Protein AF-A0A2R2J1L9-F1 (afdb_monomer)

Mean predicted aligned error: 9.18 Å

Structure (mmCIF, N/CA/C/O backbone):
data_AF-A0A2R2J1L9-F1
#
_entry.id   AF-A0A2R2J1L9-F1
#
loop_
_atom_site.group_PDB
_atom_site.id
_atom_site.type_symbol
_atom_site.label_atom_id
_atom_site.label_alt_id
_atom_site.label_comp_id
_atom_site.label_asym_id
_atom_site.label_entity_id
_atom_site.label_seq_id
_atom_site.pdbx_PDB_ins_code
_atom_site.Cartn_x
_atom_site.Cartn_y
_atom_site.Cartn_z
_atom_site.occupancy
_atom_site.B_iso_or_equiv
_atom_site.auth_seq_id
_atom_site.auth_comp_id
_atom_site.auth_asym_id
_atom_site.auth_atom_id
_atom_site.pdbx_PDB_model_num
ATOM 1 N N . MET A 1 1 ? 5.021 56.956 2.495 1.00 35.28 1 MET A N 1
ATOM 2 C CA . MET A 1 1 ? 4.541 56.505 1.172 1.00 35.28 1 MET A CA 1
ATOM 3 C C . MET A 1 1 ? 5.783 56.171 0.358 1.00 35.28 1 MET A C 1
ATOM 5 O O . MET A 1 1 ? 6.580 57.063 0.130 1.00 35.28 1 MET A O 1
ATOM 9 N N . THR A 1 2 ? 6.189 54.901 0.413 1.00 35.41 2 THR A N 1
ATOM 10 C CA . THR A 1 2 ? 6.118 53.875 -0.660 1.00 35.41 2 THR A CA 1
ATOM 11 C C . THR A 1 2 ? 7.386 53.832 -1.515 1.00 35.41 2 THR A C 1
ATOM 13 O O . THR A 1 2 ? 7.855 54.846 -2.012 1.00 35.41 2 THR A O 1
ATOM 16 N N . ALA A 1 3 ? 7.949 52.627 -1.600 1.00 36.97 3 ALA A N 1
ATOM 17 C CA . ALA A 1 3 ? 9.208 52.268 -2.238 1.00 36.97 3 ALA A CA 1
ATOM 18 C C . ALA A 1 3 ? 9.089 52.105 -3.762 1.00 36.97 3 ALA A C 1
ATOM 20 O O . ALA A 1 3 ? 8.002 51.831 -4.266 1.00 36.97 3 ALA A O 1
ATOM 21 N N . ALA A 1 4 ? 10.232 52.134 -4.455 1.00 35.12 4 ALA A N 1
ATOM 22 C CA . ALA A 1 4 ? 10.459 51.362 -5.678 1.00 35.12 4 ALA A CA 1
ATOM 23 C C . ALA A 1 4 ? 11.959 51.046 -5.833 1.00 35.12 4 ALA A C 1
ATOM 25 O O . ALA A 1 4 ? 12.808 51.917 -5.658 1.00 35.12 4 ALA A O 1
ATOM 26 N N . ALA A 1 5 ? 12.250 49.774 -6.105 1.00 42.31 5 ALA A N 1
ATOM 27 C CA . ALA A 1 5 ? 13.574 49.182 -6.284 1.00 42.31 5 ALA A CA 1
ATOM 28 C C . ALA A 1 5 ? 14.139 49.421 -7.700 1.00 42.31 5 ALA A C 1
ATOM 30 O O . ALA A 1 5 ? 13.351 49.597 -8.631 1.00 42.31 5 ALA A O 1
ATOM 31 N N . PRO A 1 6 ? 15.468 49.345 -7.902 1.00 42.66 6 PRO A N 1
ATOM 32 C CA . PRO A 1 6 ? 16.041 49.162 -9.227 1.00 42.66 6 PRO A CA 1
ATOM 33 C C . PRO A 1 6 ? 16.050 47.680 -9.627 1.00 42.66 6 PRO A C 1
ATOM 35 O O . PRO A 1 6 ? 16.305 46.788 -8.816 1.00 42.66 6 PRO A O 1
ATOM 38 N N . ALA A 1 7 ? 15.753 47.450 -10.901 1.00 43.19 7 ALA A N 1
ATOM 39 C CA . ALA A 1 7 ? 15.889 46.181 -11.588 1.00 43.19 7 ALA A CA 1
ATOM 40 C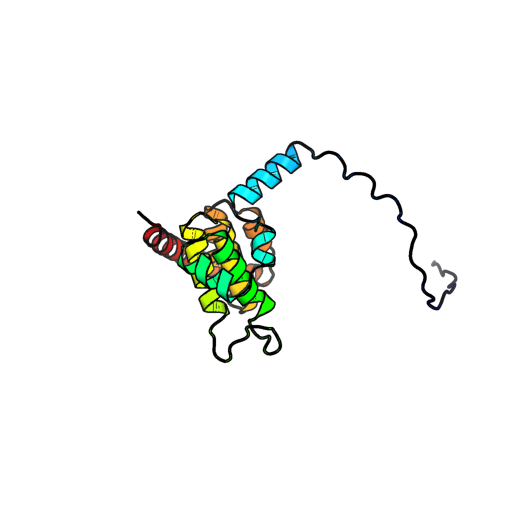 C . ALA A 1 7 ? 17.249 46.138 -12.298 1.00 43.19 7 ALA A C 1
ATOM 42 O O . ALA A 1 7 ? 17.481 46.932 -13.200 1.00 43.19 7 ALA A O 1
ATOM 43 N N . ASP A 1 8 ? 18.084 45.175 -11.920 1.00 40.97 8 ASP A N 1
ATOM 44 C CA . ASP A 1 8 ? 19.241 44.664 -12.663 1.00 40.97 8 ASP A 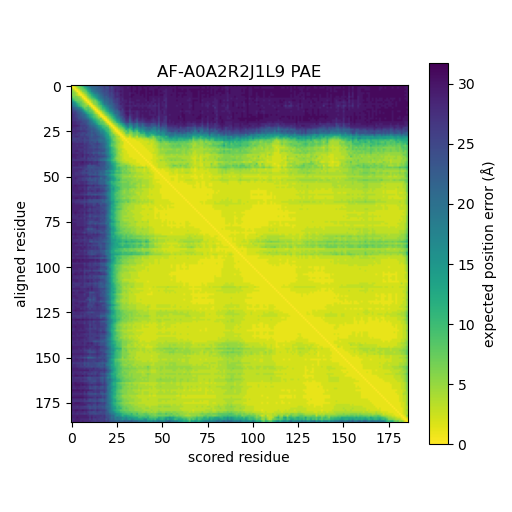CA 1
ATOM 45 C C . ASP A 1 8 ? 19.156 43.136 -12.469 1.00 40.97 8 ASP A C 1
ATOM 47 O O . ASP A 1 8 ? 19.115 42.660 -11.340 1.00 40.97 8 ASP A O 1
ATOM 51 N N . GLY A 1 9 ? 18.957 42.261 -13.450 1.00 32.31 9 GLY A N 1
ATOM 52 C CA . GLY A 1 9 ? 19.417 42.269 -14.826 1.00 32.31 9 GLY A CA 1
ATOM 53 C C . GLY A 1 9 ? 20.513 41.216 -14.949 1.00 32.31 9 GLY A C 1
ATOM 54 O O . GLY A 1 9 ? 21.660 41.580 -14.792 1.00 32.31 9 GLY A O 1
ATOM 55 N N . PHE A 1 10 ? 20.193 39.943 -15.231 1.00 34.12 10 PHE A N 1
ATOM 56 C CA . PHE A 1 10 ? 21.163 38.978 -15.781 1.00 34.12 10 PHE A CA 1
ATOM 57 C C . PHE A 1 10 ? 20.469 37.898 -16.623 1.00 34.12 10 PHE A C 1
ATOM 59 O O . PHE A 1 10 ? 19.494 37.280 -16.201 1.00 34.12 10 PHE A O 1
ATOM 66 N N . SER A 1 11 ? 20.997 37.691 -17.830 1.00 35.38 11 SER A N 1
ATOM 67 C CA . SER A 1 11 ? 20.637 36.628 -18.769 1.00 35.38 11 SER A CA 1
ATOM 68 C C . SER A 1 11 ? 21.805 35.657 -18.984 1.00 35.38 11 SER A C 1
ATOM 70 O O . SER A 1 11 ? 22.959 36.022 -18.793 1.00 35.38 11 SER A O 1
ATOM 72 N N . PHE A 1 12 ? 21.412 34.483 -19.496 1.00 35.03 12 PHE A N 1
ATOM 73 C CA . PHE A 1 12 ? 22.095 33.488 -20.343 1.00 35.03 12 PHE A CA 1
ATOM 74 C C . PHE A 1 12 ? 23.166 32.531 -19.770 1.00 35.03 12 PHE A C 1
ATOM 76 O O . PHE A 1 12 ? 24.050 32.869 -18.994 1.00 35.03 12 PHE A O 1
ATOM 83 N N . ALA A 1 13 ? 23.030 31.281 -20.226 1.00 46.12 13 ALA A N 1
ATOM 84 C CA . ALA A 1 13 ? 23.785 30.076 -19.899 1.00 46.12 13 ALA A CA 1
ATOM 85 C C . ALA A 1 13 ? 25.136 29.970 -20.630 1.00 46.12 13 ALA A C 1
ATOM 87 O O . ALA A 1 13 ? 25.209 30.390 -21.777 1.00 46.12 13 ALA A O 1
ATOM 88 N N . VAL A 1 14 ? 26.123 29.282 -20.032 1.00 37.28 14 VAL A N 1
ATOM 89 C CA . VAL A 1 14 ? 27.176 28.462 -20.688 1.00 37.28 14 VAL A CA 1
ATOM 90 C C . VAL A 1 14 ? 27.689 27.429 -19.665 1.00 37.28 14 VAL A C 1
ATOM 92 O O . VAL A 1 14 ? 27.804 27.729 -18.480 1.00 37.28 14 VAL A O 1
ATOM 95 N N . GLY A 1 15 ? 27.939 26.195 -20.120 1.00 34.22 15 GLY A N 1
ATOM 96 C CA . GLY A 1 15 ? 28.314 25.048 -19.293 1.00 34.22 15 GLY A CA 1
ATOM 97 C C . GLY A 1 15 ? 29.744 25.022 -18.735 1.00 34.22 15 GLY A C 1
ATOM 98 O O . GLY A 1 15 ? 30.603 25.827 -19.082 1.00 34.22 15 GLY A O 1
ATOM 99 N N . GLY A 1 16 ? 29.970 24.018 -17.883 1.00 26.95 16 GLY A N 1
ATOM 100 C CA . GLY A 1 16 ? 31.264 23.656 -17.305 1.00 26.95 16 GLY A CA 1
ATOM 101 C C . GLY A 1 16 ? 31.106 22.950 -15.955 1.00 26.95 16 GLY A C 1
ATOM 102 O O . GLY A 1 16 ? 30.968 23.601 -14.929 1.00 26.95 16 GLY A O 1
ATOM 103 N N . ASN A 1 17 ? 31.143 21.617 -15.945 1.00 41.44 17 ASN A N 1
ATOM 104 C CA . ASN A 1 17 ? 31.572 20.840 -14.773 1.00 41.44 17 ASN A CA 1
ATOM 105 C C . ASN A 1 17 ? 33.067 20.512 -14.995 1.00 41.44 17 ASN A C 1
ATOM 107 O O . ASN A 1 17 ? 33.435 20.402 -16.167 1.00 41.44 17 ASN A O 1
ATOM 111 N N . PRO A 1 18 ? 33.926 20.276 -13.979 1.00 46.69 18 PRO A N 1
ATOM 112 C CA . PRO A 1 18 ? 33.600 19.949 -12.590 1.00 46.69 18 PRO A CA 1
ATOM 113 C C . PRO A 1 18 ? 34.498 20.641 -11.539 1.00 46.69 18 PRO A C 1
ATOM 115 O O . PRO A 1 18 ? 35.721 20.682 -11.651 1.00 46.69 18 PRO A O 1
ATOM 118 N N . ALA A 1 19 ? 33.916 21.064 -10.422 1.00 39.44 19 ALA A N 1
ATOM 119 C CA . ALA A 1 19 ? 34.664 21.176 -9.176 1.00 39.44 19 ALA A CA 1
ATOM 120 C C . ALA A 1 19 ? 33.866 20.441 -8.111 1.00 39.44 19 ALA A C 1
ATOM 122 O O . ALA A 1 19 ? 32.798 20.883 -7.693 1.00 39.44 19 ALA A O 1
ATOM 123 N N . ALA A 1 20 ? 34.390 19.278 -7.727 1.00 45.81 20 ALA A N 1
ATOM 124 C CA . ALA A 1 20 ? 33.991 18.541 -6.548 1.00 45.81 20 ALA A CA 1
ATOM 125 C C . ALA A 1 20 ? 34.123 19.462 -5.325 1.00 45.81 20 ALA A C 1
ATOM 127 O O . ALA A 1 20 ? 35.172 19.539 -4.689 1.00 45.81 20 ALA A O 1
ATOM 128 N N . GLN A 1 21 ? 33.060 20.201 -5.018 1.00 44.94 21 GLN A N 1
ATOM 129 C CA . GLN A 1 21 ? 32.900 20.814 -3.713 1.00 44.94 21 GLN A CA 1
ATOM 130 C C . GLN A 1 21 ? 32.708 19.661 -2.742 1.00 44.94 21 GLN A C 1
ATOM 132 O O . GLN A 1 21 ? 31.733 18.913 -2.838 1.00 44.94 21 GLN A O 1
ATOM 137 N N . GLY A 1 22 ? 33.726 19.470 -1.901 1.00 43.16 22 GLY A N 1
ATOM 138 C CA . GLY A 1 22 ? 33.823 18.391 -0.936 1.00 43.16 22 GLY A CA 1
ATOM 139 C C . GLY A 1 22 ? 32.481 18.156 -0.266 1.00 43.16 22 GLY A C 1
ATOM 140 O O . GLY A 1 22 ? 31.954 19.033 0.418 1.00 43.16 22 GLY A O 1
ATOM 141 N N . GLN A 1 23 ? 31.936 16.962 -0.485 1.00 47.75 23 GLN A N 1
ATOM 142 C CA . GLN A 1 23 ? 30.857 16.443 0.332 1.00 47.75 23 GLN A CA 1
ATOM 143 C C . GLN A 1 23 ? 31.419 16.375 1.749 1.00 47.75 23 GLN A C 1
ATOM 145 O O . GLN A 1 23 ? 32.160 15.452 2.088 1.00 47.75 23 GLN A O 1
ATOM 150 N N . ALA A 1 24 ? 31.142 17.407 2.550 1.00 54.91 24 ALA A N 1
ATOM 151 C CA . ALA A 1 24 ? 31.346 17.347 3.983 1.00 54.91 24 ALA A CA 1
ATOM 152 C C . ALA A 1 24 ? 30.716 16.034 4.448 1.00 54.91 24 ALA A C 1
ATOM 154 O O . ALA A 1 24 ? 29.574 15.737 4.076 1.00 54.91 24 ALA A O 1
ATOM 155 N N . ALA A 1 25 ? 31.490 15.221 5.173 1.00 59.59 25 ALA A N 1
ATOM 156 C CA . ALA A 1 25 ? 30.994 13.954 5.683 1.00 59.59 25 ALA A CA 1
ATOM 157 C C . ALA A 1 25 ? 29.647 14.221 6.372 1.00 59.59 25 ALA A C 1
ATOM 159 O O . ALA A 1 25 ? 29.555 15.197 7.130 1.00 59.59 25 ALA A O 1
ATOM 160 N N . PRO A 1 26 ? 28.599 13.431 6.073 1.00 68.31 26 PRO A N 1
ATOM 161 C CA . PRO A 1 26 ? 27.295 13.662 6.666 1.00 68.31 26 PRO A CA 1
ATOM 162 C C . PRO A 1 26 ? 27.469 13.724 8.187 1.00 68.31 26 PRO A C 1
ATOM 164 O O . PRO A 1 26 ? 28.228 12.915 8.737 1.00 68.31 26 PRO A O 1
ATOM 167 N N . PRO A 1 27 ? 26.836 14.701 8.861 1.00 74.19 27 PRO A N 1
ATOM 168 C CA . PRO A 1 27 ? 26.981 14.852 10.298 1.00 74.19 27 PRO A CA 1
ATOM 169 C C . PRO A 1 27 ? 26.678 13.515 10.990 1.00 74.19 27 PRO A C 1
ATOM 171 O O . PRO A 1 27 ? 25.824 12.755 10.516 1.00 74.19 27 PRO A O 1
ATOM 174 N N . PRO A 1 28 ? 27.394 13.191 12.080 1.00 80.62 28 PRO A N 1
ATOM 175 C CA . PRO A 1 28 ? 27.202 11.929 12.771 1.00 80.62 28 PRO A CA 1
ATOM 176 C C . PRO A 1 28 ? 25.749 11.805 13.230 1.00 80.62 28 PRO A C 1
ATOM 178 O O . PRO A 1 28 ? 25.176 12.736 13.793 1.00 80.62 28 PRO A O 1
ATOM 181 N N . GLU A 1 29 ? 25.163 10.637 12.981 1.00 86.19 29 GLU A N 1
ATOM 182 C CA . GLU A 1 29 ? 23.761 10.369 13.284 1.00 86.19 29 GLU A CA 1
ATOM 183 C C . GLU A 1 29 ? 23.475 10.502 14.786 1.00 86.19 29 GLU A C 1
ATOM 185 O O . GLU A 1 29 ? 24.077 9.813 15.622 1.00 86.19 29 GLU A O 1
ATOM 190 N N . THR A 1 30 ? 22.496 11.342 15.116 1.00 91.69 30 THR A N 1
ATOM 191 C CA . THR A 1 30 ? 22.017 11.534 16.485 1.00 91.69 30 THR A CA 1
ATOM 192 C C . THR A 1 30 ? 21.280 10.286 17.002 1.00 91.69 30 THR A C 1
ATOM 194 O O . THR A 1 30 ? 20.705 9.518 16.223 1.00 91.69 30 THR A O 1
ATOM 197 N N . PRO A 1 31 ? 21.209 10.066 18.330 1.00 90.25 31 PRO A N 1
ATOM 198 C CA . PRO A 1 31 ? 20.443 8.950 18.895 1.00 90.25 31 PRO A CA 1
ATOM 199 C C . PRO A 1 31 ? 18.969 8.927 18.453 1.00 90.25 31 PRO A C 1
ATOM 201 O O . PRO A 1 31 ? 18.422 7.858 18.176 1.00 90.25 31 PRO A O 1
ATOM 204 N N . ALA A 1 32 ? 18.344 10.103 18.328 1.00 87.50 32 ALA A N 1
ATOM 205 C CA . ALA A 1 32 ? 16.954 10.240 17.898 1.00 87.50 32 ALA A CA 1
ATOM 206 C C . ALA A 1 32 ? 16.746 9.811 16.435 1.00 87.50 32 ALA A C 1
ATOM 208 O O . ALA A 1 32 ? 15.780 9.112 16.120 1.00 87.50 32 ALA A O 1
ATOM 209 N N . GLU A 1 33 ? 17.661 10.183 15.536 1.00 87.62 33 GLU A N 1
ATOM 210 C CA . GLU A 1 33 ? 17.618 9.764 14.130 1.00 87.62 33 GLU A CA 1
ATOM 211 C C . GLU A 1 33 ? 17.788 8.253 13.991 1.00 87.62 33 GLU A C 1
ATOM 213 O O . GLU A 1 33 ? 17.038 7.611 13.251 1.00 87.62 33 GLU A O 1
ATOM 218 N N . ARG A 1 34 ? 18.706 7.666 14.763 1.00 88.81 34 ARG A N 1
ATOM 219 C CA . ARG A 1 34 ? 18.928 6.219 14.769 1.00 88.81 34 ARG A CA 1
ATOM 220 C C . ARG A 1 34 ? 17.687 5.461 15.228 1.00 88.81 34 ARG A C 1
ATOM 222 O O . ARG A 1 34 ? 17.277 4.501 14.574 1.00 88.81 34 ARG A O 1
ATOM 229 N N . GLN A 1 35 ? 17.053 5.910 16.313 1.00 87.69 35 GLN A N 1
ATOM 230 C CA . GLN A 1 35 ? 15.811 5.315 16.812 1.00 87.69 35 GLN A CA 1
ATOM 231 C C . GLN A 1 35 ? 14.681 5.428 15.780 1.00 87.69 35 GLN A C 1
ATOM 233 O O . GLN A 1 35 ? 13.969 4.452 15.538 1.00 87.69 35 GLN A O 1
ATOM 238 N N . ARG A 1 36 ? 14.553 6.581 15.108 1.00 86.44 36 ARG A N 1
ATOM 239 C CA . ARG A 1 36 ? 13.585 6.765 14.018 1.00 86.44 36 ARG A CA 1
ATOM 240 C C . ARG A 1 36 ? 13.839 5.788 12.870 1.00 86.44 36 ARG A C 1
ATOM 242 O O . ARG A 1 36 ? 12.907 5.115 12.439 1.00 86.44 36 ARG A O 1
ATOM 249 N N . LYS A 1 37 ? 15.080 5.656 12.392 1.00 88.12 37 LYS A N 1
ATOM 250 C CA . LYS A 1 37 ? 15.415 4.705 11.316 1.00 88.12 37 LYS A CA 1
ATOM 251 C C . LYS A 1 37 ? 15.129 3.261 11.717 1.00 88.12 37 LYS A C 1
ATOM 253 O O . LYS A 1 37 ? 14.601 2.503 10.909 1.00 88.12 37 LYS A O 1
ATOM 258 N N . GLN A 1 38 ? 15.432 2.877 12.958 1.00 88.25 38 GLN A N 1
ATOM 259 C CA . GLN A 1 38 ? 15.088 1.549 13.472 1.00 88.25 38 GLN A CA 1
ATOM 260 C C . GLN A 1 38 ? 13.574 1.317 13.475 1.00 88.25 38 GLN A C 1
ATOM 262 O O . GLN A 1 38 ? 13.131 0.241 13.079 1.00 88.25 38 GLN A O 1
ATOM 267 N N . GLN A 1 39 ? 12.782 2.316 13.868 1.00 88.12 39 GLN A N 1
ATOM 268 C CA . GLN A 1 39 ? 11.323 2.224 13.831 1.00 88.12 39 GLN A CA 1
ATOM 269 C C . GLN A 1 39 ? 10.799 2.057 12.398 1.00 88.12 39 GLN A C 1
ATOM 271 O O . GLN A 1 39 ? 10.005 1.156 12.143 1.00 88.12 39 GLN A O 1
ATOM 276 N N . LEU A 1 40 ? 11.281 2.862 11.448 1.00 89.69 40 LEU A N 1
ATOM 277 C CA . LEU A 1 40 ? 10.885 2.760 10.037 1.00 89.69 40 LEU A CA 1
ATOM 278 C C . LEU A 1 40 ? 11.246 1.395 9.436 1.00 89.69 40 LEU A C 1
ATOM 280 O O . LEU A 1 40 ? 10.440 0.793 8.727 1.00 89.69 40 LEU A O 1
ATOM 284 N N . ARG A 1 41 ? 12.425 0.858 9.776 1.00 88.94 41 ARG A N 1
ATOM 285 C CA . ARG A 1 41 ? 12.828 -0.499 9.377 1.00 88.94 41 ARG A CA 1
ATOM 286 C C . ARG A 1 41 ? 11.884 -1.564 9.922 1.00 88.94 41 ARG A C 1
ATOM 288 O O . ARG A 1 41 ? 11.478 -2.433 9.164 1.00 88.94 41 ARG A O 1
ATOM 295 N N . LYS A 1 42 ? 11.504 -1.480 11.203 1.00 88.69 42 LYS A N 1
ATOM 296 C CA . LYS A 1 42 ? 10.542 -2.414 11.818 1.00 88.69 42 LYS A CA 1
ATOM 297 C C . LYS A 1 42 ? 9.172 -2.373 11.144 1.00 88.69 42 LYS A C 1
ATOM 299 O O . LYS A 1 42 ? 8.517 -3.402 11.059 1.00 88.69 42 LYS A O 1
ATOM 304 N N . LEU A 1 43 ? 8.748 -1.199 10.681 1.00 90.56 43 LEU A N 1
ATOM 305 C CA . LEU A 1 43 ? 7.473 -1.022 9.986 1.00 90.56 43 LEU A CA 1
ATOM 306 C C . LEU A 1 43 ? 7.499 -1.524 8.534 1.00 90.56 43 LEU A C 1
ATOM 308 O O . LEU A 1 43 ? 6.435 -1.792 7.990 1.00 90.56 43 LEU A O 1
ATOM 312 N N . GLY A 1 44 ? 8.680 -1.685 7.925 1.00 90.19 44 GLY A N 1
ATOM 313 C CA . GLY A 1 44 ? 8.829 -2.160 6.545 1.00 90.19 44 GLY A CA 1
ATOM 314 C C . GLY A 1 44 ? 8.972 -1.057 5.490 1.00 90.19 44 GLY A C 1
ATOM 315 O O . GLY A 1 44 ? 8.834 -1.340 4.305 1.00 90.19 44 GLY A O 1
ATOM 316 N N . TYR A 1 45 ? 9.297 0.178 5.896 1.00 89.50 45 TYR A N 1
ATOM 317 C CA . TYR A 1 45 ? 9.545 1.306 4.979 1.00 89.50 45 TYR A CA 1
ATOM 318 C C . TYR A 1 45 ? 10.768 1.123 4.081 1.00 89.50 45 TYR A C 1
ATOM 320 O O . TYR A 1 45 ? 10.895 1.785 3.056 1.00 89.50 45 TYR A O 1
ATOM 328 N N . GLN A 1 46 ? 11.734 0.316 4.517 1.00 88.56 46 GLN A N 1
ATOM 329 C CA . GLN A 1 46 ? 12.985 0.171 3.795 1.00 88.56 46 GLN A CA 1
ATOM 330 C C . GLN A 1 46 ? 12.919 -1.054 2.893 1.00 88.56 46 GLN A C 1
ATOM 332 O O . GLN A 1 46 ? 12.823 -2.178 3.388 1.00 88.56 46 GLN A O 1
ATOM 337 N N . ILE A 1 47 ? 13.042 -0.817 1.590 1.00 88.25 47 ILE A N 1
ATOM 338 C CA . ILE A 1 47 ? 13.326 -1.852 0.602 1.00 88.25 47 ILE A CA 1
ATOM 339 C C . ILE A 1 47 ? 14.838 -1.894 0.370 1.00 88.25 47 ILE A C 1
ATOM 341 O O . ILE A 1 47 ? 15.488 -0.861 0.183 1.00 88.25 47 ILE A O 1
ATOM 345 N N . GLU A 1 48 ? 15.435 -3.080 0.422 1.00 91.69 48 GLU A N 1
ATOM 346 C CA . GLU A 1 48 ? 16.862 -3.237 0.143 1.00 91.69 48 GLU A CA 1
ATOM 347 C C . GLU A 1 48 ? 17.187 -2.931 -1.328 1.00 91.69 48 GLU A C 1
ATOM 349 O O . GLU A 1 48 ? 16.481 -3.354 -2.243 1.00 91.69 48 GLU A O 1
ATOM 354 N N . ALA A 1 49 ? 18.325 -2.271 -1.566 1.00 91.88 49 ALA A N 1
ATOM 355 C CA . ALA A 1 49 ? 18.741 -1.809 -2.894 1.00 91.88 49 ALA A CA 1
ATOM 356 C C . ALA A 1 49 ? 18.733 -2.908 -3.976 1.00 91.88 49 ALA A C 1
ATOM 358 O O . ALA A 1 49 ? 18.434 -2.629 -5.134 1.00 91.88 49 ALA A O 1
ATOM 359 N N . ARG A 1 50 ? 19.012 -4.167 -3.605 1.00 95.25 50 ARG A N 1
ATOM 360 C CA . ARG A 1 50 ? 19.018 -5.301 -4.544 1.00 95.25 50 ARG A CA 1
ATOM 361 C C . ARG A 1 50 ? 17.674 -5.525 -5.242 1.00 95.25 50 ARG A C 1
ATOM 363 O O . ARG A 1 50 ? 17.678 -5.969 -6.383 1.00 95.25 50 ARG A O 1
ATOM 370 N N . TYR A 1 51 ? 16.544 -5.217 -4.600 1.00 95.19 51 TYR A N 1
ATOM 371 C CA . TYR A 1 51 ? 15.224 -5.434 -5.205 1.00 95.19 51 TYR A CA 1
ATOM 372 C C . TYR A 1 51 ? 14.953 -4.450 -6.350 1.00 95.19 51 TYR A C 1
ATOM 374 O O . TYR A 1 51 ? 14.349 -4.844 -7.342 1.00 95.19 51 TYR A O 1
ATOM 382 N N . TYR A 1 52 ? 15.498 -3.230 -6.282 1.00 92.62 52 TYR A N 1
ATOM 383 C CA . TYR A 1 52 ? 15.404 -2.234 -7.360 1.00 92.62 52 TYR A CA 1
ATOM 384 C C . TYR A 1 52 ? 16.188 -2.623 -8.622 1.00 92.62 52 TYR A C 1
ATOM 386 O O . TYR A 1 52 ? 15.953 -2.076 -9.695 1.00 92.62 52 TYR A O 1
ATOM 394 N N . GLN A 1 53 ? 17.124 -3.568 -8.507 1.00 93.56 53 GLN A N 1
ATOM 395 C CA . GLN A 1 53 ? 17.911 -4.081 -9.633 1.00 93.56 53 GLN A CA 1
ATOM 396 C C . GLN A 1 53 ? 17.282 -5.331 -10.267 1.00 93.56 53 GLN A C 1
ATOM 398 O O . GLN A 1 53 ? 17.762 -5.806 -11.295 1.00 93.56 53 GLN A O 1
ATOM 403 N N . MET A 1 54 ? 16.226 -5.888 -9.666 1.00 95.50 54 MET A N 1
ATOM 404 C CA . MET A 1 54 ? 15.580 -7.100 -10.161 1.00 95.50 54 MET A CA 1
ATOM 405 C C . MET A 1 54 ? 14.624 -6.804 -11.320 1.00 95.50 54 MET A C 1
ATOM 407 O O . MET A 1 54 ? 13.880 -5.819 -11.339 1.00 95.50 54 MET A O 1
ATOM 411 N N . SER A 1 55 ? 14.590 -7.724 -12.282 1.00 95.25 55 SER A N 1
ATOM 412 C CA . SER A 1 55 ? 13.561 -7.738 -13.321 1.00 95.25 55 SER A CA 1
ATOM 413 C C . SER A 1 55 ? 12.171 -7.987 -12.725 1.00 95.25 55 SER A 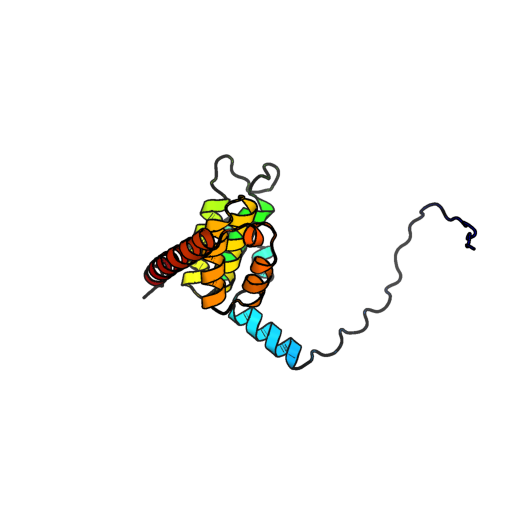C 1
ATOM 415 O O . SER A 1 55 ? 12.025 -8.580 -11.652 1.00 95.25 55 SER A O 1
ATOM 417 N N . LEU A 1 56 ? 11.125 -7.593 -13.457 1.00 96.12 56 LEU A N 1
ATOM 418 C CA . LEU A 1 56 ? 9.742 -7.824 -13.034 1.00 96.12 56 LEU A CA 1
ATOM 419 C C . LEU A 1 56 ? 9.446 -9.321 -12.824 1.00 96.12 56 LEU A C 1
ATOM 421 O O . LEU A 1 56 ? 8.760 -9.689 -11.874 1.00 96.12 56 LEU A O 1
ATOM 425 N N . ALA A 1 57 ? 10.015 -10.193 -13.664 1.00 96.12 57 ALA A N 1
ATOM 426 C CA . ALA A 1 57 ? 9.881 -11.643 -13.535 1.00 96.12 57 ALA A CA 1
ATOM 427 C C . ALA A 1 57 ? 10.507 -12.178 -12.235 1.00 96.12 57 ALA A C 1
ATOM 429 O O . ALA A 1 57 ? 9.880 -12.973 -11.538 1.00 96.12 57 ALA A O 1
ATOM 430 N N . GLN A 1 58 ? 11.705 -11.707 -11.871 1.00 97.50 58 GLN A N 1
ATOM 431 C CA . GLN A 1 58 ? 12.361 -12.090 -10.613 1.00 97.50 58 GLN A CA 1
ATOM 432 C C . GLN A 1 58 ? 11.567 -11.619 -9.391 1.00 97.50 58 GLN A C 1
ATOM 434 O O . GLN A 1 58 ? 11.392 -12.386 -8.446 1.00 97.50 58 GLN A O 1
ATOM 439 N N . LEU A 1 59 ? 11.048 -10.387 -9.423 1.00 97.75 59 LEU A N 1
ATOM 440 C CA . LEU A 1 59 ? 10.205 -9.861 -8.347 1.00 97.75 59 LEU A CA 1
ATOM 441 C C . LEU A 1 59 ? 8.929 -10.687 -8.180 1.00 97.75 59 LEU A C 1
ATOM 443 O O . LEU A 1 59 ? 8.592 -11.053 -7.058 1.00 97.75 59 LEU A O 1
ATOM 447 N N . ARG A 1 60 ? 8.257 -11.039 -9.282 1.00 97.88 60 ARG A N 1
ATOM 448 C CA . ARG A 1 60 ? 7.075 -11.915 -9.264 1.00 97.88 60 ARG A CA 1
ATOM 449 C C . ARG A 1 60 ? 7.384 -13.284 -8.670 1.00 97.88 60 ARG A C 1
ATOM 451 O O . ARG A 1 60 ? 6.594 -13.790 -7.882 1.00 97.88 60 ARG A O 1
ATOM 458 N N . GLU A 1 61 ? 8.515 -13.879 -9.031 1.00 98.06 61 GLU A N 1
ATOM 459 C CA . GLU A 1 61 ? 8.891 -15.200 -8.530 1.00 98.06 61 GLU A CA 1
ATOM 460 C C . GLU A 1 61 ? 9.178 -15.184 -7.024 1.00 98.06 61 GLU A C 1
ATOM 462 O O . GLU A 1 61 ? 8.621 -15.982 -6.274 1.00 98.06 61 GLU A O 1
ATOM 467 N N . LEU A 1 62 ? 9.954 -14.209 -6.546 1.00 98.12 62 LEU A N 1
ATOM 468 C CA . LEU A 1 62 ? 10.196 -14.042 -5.112 1.00 98.12 62 LEU A CA 1
ATOM 469 C C . LEU A 1 62 ? 8.917 -13.680 -4.343 1.00 98.12 62 LEU A C 1
ATOM 471 O O . LEU A 1 62 ? 8.718 -14.146 -3.221 1.00 98.12 62 LEU A O 1
ATOM 475 N N . ALA A 1 63 ? 8.030 -12.879 -4.937 1.00 98.00 63 ALA A N 1
ATOM 476 C CA . ALA A 1 63 ? 6.749 -12.526 -4.338 1.00 98.00 63 ALA A CA 1
ATOM 477 C C . ALA A 1 63 ? 5.854 -13.759 -4.122 1.00 98.00 63 ALA A C 1
ATOM 479 O O . ALA A 1 63 ? 5.276 -13.907 -3.045 1.00 98.00 63 ALA A O 1
ATOM 480 N N . LYS A 1 64 ? 5.804 -14.690 -5.088 1.00 96.75 64 LYS A N 1
ATOM 481 C CA . LYS A 1 64 ? 5.096 -15.979 -4.937 1.00 96.75 64 LYS A CA 1
ATOM 482 C C . LYS A 1 64 ? 5.639 -16.821 -3.783 1.00 96.75 64 LYS A C 1
ATOM 484 O O . LYS A 1 64 ? 4.885 -17.550 -3.151 1.00 96.75 64 LYS A O 1
ATOM 489 N N . GLN A 1 65 ? 6.932 -16.700 -3.494 1.00 96.81 65 GLN A N 1
ATOM 490 C CA . GLN A 1 65 ? 7.597 -17.387 -2.383 1.00 96.81 65 GLN A CA 1
ATOM 491 C C . GLN A 1 65 ? 7.379 -16.684 -1.030 1.00 96.81 65 GLN A C 1
ATOM 493 O O . GLN A 1 65 ? 7.959 -17.086 -0.025 1.00 96.81 65 GLN A O 1
ATOM 498 N N . GLY A 1 66 ? 6.568 -15.621 -0.981 1.00 96.38 66 GLY A N 1
ATOM 499 C CA . GLY A 1 66 ? 6.308 -14.867 0.244 1.00 96.38 66 GLY A CA 1
ATOM 500 C C . GLY A 1 66 ? 7.456 -13.944 0.650 1.00 96.38 66 GLY A C 1
ATOM 501 O O . GLY A 1 66 ? 7.543 -13.541 1.809 1.00 96.38 66 GLY A O 1
ATOM 502 N N . ASN A 1 67 ? 8.358 -13.582 -0.267 1.00 97.81 67 ASN A N 1
ATOM 503 C CA . ASN A 1 67 ? 9.387 -12.600 0.048 1.00 97.81 67 ASN A CA 1
ATOM 504 C C . ASN A 1 67 ? 8.745 -11.214 0.229 1.00 97.81 67 ASN A C 1
ATOM 506 O O . ASN A 1 67 ? 8.303 -10.590 -0.734 1.00 97.81 67 ASN A O 1
ATOM 510 N N . VAL A 1 68 ? 8.724 -10.726 1.471 1.00 96.94 68 VAL A N 1
ATOM 511 C CA . VAL A 1 68 ? 8.055 -9.472 1.856 1.00 96.94 68 VAL A CA 1
ATOM 512 C C . VAL A 1 68 ? 8.577 -8.270 1.075 1.00 96.94 68 VAL A C 1
ATOM 514 O O . VAL A 1 68 ? 7.796 -7.451 0.610 1.00 96.94 68 VAL A O 1
ATOM 517 N N . GLN A 1 69 ? 9.891 -8.174 0.893 1.00 97.06 69 GLN A N 1
ATOM 518 C CA . GLN A 1 69 ? 10.526 -7.054 0.200 1.00 97.06 69 GLN A CA 1
ATOM 519 C C . GLN A 1 69 ? 10.225 -7.086 -1.304 1.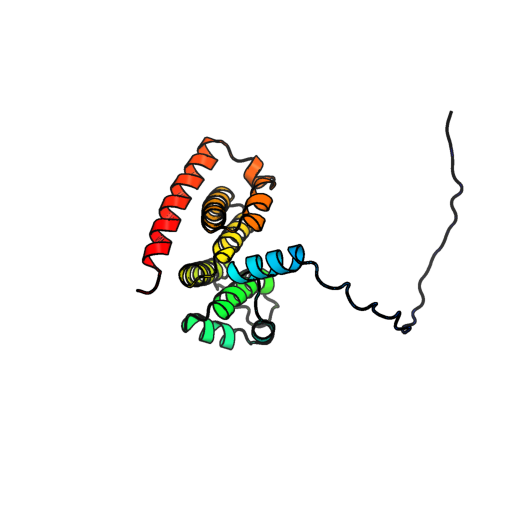00 97.06 69 GLN A C 1
ATOM 521 O O . GLN A 1 69 ? 9.955 -6.044 -1.898 1.00 97.06 69 GLN A O 1
ATOM 526 N N . ALA A 1 70 ? 10.196 -8.282 -1.905 1.00 98.19 70 ALA A N 1
ATOM 527 C CA . ALA A 1 70 ? 9.777 -8.463 -3.289 1.00 98.19 70 ALA A CA 1
ATOM 528 C C . ALA A 1 70 ? 8.293 -8.131 -3.475 1.00 98.19 70 ALA A C 1
ATOM 530 O O . ALA A 1 70 ? 7.959 -7.452 -4.435 1.00 98.19 70 ALA A O 1
ATOM 531 N N . LEU A 1 71 ? 7.417 -8.552 -2.553 1.00 98.50 71 LEU A N 1
ATOM 532 C CA . LEU A 1 71 ? 5.990 -8.207 -2.563 1.00 98.50 71 LEU A CA 1
ATOM 533 C C . LEU A 1 71 ? 5.780 -6.691 -2.504 1.00 98.50 71 LEU A C 1
ATOM 535 O O . LEU A 1 71 ? 5.045 -6.140 -3.323 1.00 98.50 71 LEU A O 1
ATOM 539 N N . THR A 1 72 ? 6.448 -6.010 -1.568 1.00 97.56 72 THR A N 1
ATOM 540 C CA . THR A 1 72 ? 6.346 -4.553 -1.423 1.00 97.56 72 THR A CA 1
ATOM 541 C C . THR A 1 72 ? 6.875 -3.838 -2.664 1.00 97.56 72 THR A C 1
ATOM 543 O O . THR A 1 72 ? 6.169 -3.003 -3.223 1.00 97.56 72 THR A O 1
ATOM 546 N N . HIS A 1 73 ? 8.061 -4.204 -3.158 1.00 97.81 73 HIS A N 1
ATOM 547 C CA . HIS A 1 73 ? 8.627 -3.545 -4.334 1.00 97.81 73 HIS A CA 1
ATOM 548 C C . HIS A 1 73 ? 7.854 -3.857 -5.627 1.00 97.81 73 HIS A C 1
ATOM 550 O O . HIS A 1 73 ? 7.691 -2.992 -6.484 1.00 97.81 73 HIS A O 1
ATOM 556 N N . LEU A 1 74 ? 7.321 -5.074 -5.772 1.00 98.25 74 LEU A N 1
ATOM 557 C CA . LEU A 1 74 ? 6.454 -5.436 -6.894 1.00 98.25 74 LEU A CA 1
ATOM 558 C C . LEU A 1 74 ? 5.212 -4.539 -6.939 1.00 98.25 74 LEU A C 1
ATOM 560 O O . LEU A 1 74 ? 4.856 -4.045 -8.007 1.00 98.25 74 LEU A O 1
ATOM 564 N N . ALA A 1 75 ? 4.592 -4.290 -5.784 1.00 98.00 75 ALA A N 1
ATOM 565 C CA . ALA A 1 75 ? 3.454 -3.391 -5.687 1.00 98.00 75 ALA A CA 1
ATOM 566 C C . ALA A 1 75 ? 3.810 -1.941 -6.045 1.00 98.00 75 ALA A C 1
ATOM 568 O O . ALA A 1 75 ? 3.050 -1.307 -6.773 1.00 98.00 75 ALA A O 1
ATOM 569 N N . GLU A 1 76 ? 4.967 -1.428 -5.607 1.00 96.00 76 GLU A N 1
ATOM 570 C CA . GLU A 1 76 ? 5.445 -0.098 -6.022 1.00 96.00 76 GLU A CA 1
ATOM 571 C C . GLU A 1 76 ? 5.582 -0.003 -7.542 1.00 96.00 76 GLU A C 1
ATOM 573 O O . GLU A 1 76 ? 5.096 0.949 -8.151 1.00 96.00 76 GLU A O 1
ATOM 578 N N . ARG A 1 77 ? 6.200 -1.007 -8.175 1.00 96.75 77 ARG A N 1
ATOM 579 C CA . ARG A 1 77 ? 6.355 -1.026 -9.635 1.00 96.75 77 ARG A CA 1
ATOM 580 C C . ARG A 1 77 ? 5.007 -1.079 -10.341 1.00 96.75 77 ARG A C 1
ATOM 582 O O . ARG A 1 77 ? 4.809 -0.367 -11.320 1.00 96.75 77 ARG A O 1
ATOM 589 N N . TYR A 1 78 ? 4.069 -1.876 -9.843 1.00 97.88 78 TYR A N 1
ATOM 590 C CA . TYR A 1 78 ? 2.717 -1.903 -10.390 1.00 97.88 78 TYR A CA 1
ATOM 591 C C . TYR A 1 78 ? 2.009 -0.550 -10.268 1.00 97.88 78 TYR A C 1
ATOM 593 O O . TYR A 1 78 ? 1.460 -0.091 -11.262 1.00 97.88 78 TYR A O 1
ATOM 601 N N . LEU A 1 79 ? 2.051 0.106 -9.104 1.00 95.62 79 LEU A N 1
ATOM 602 C CA . LEU A 1 79 ? 1.328 1.361 -8.864 1.00 95.62 79 LEU A CA 1
ATOM 603 C C . LEU A 1 79 ? 1.950 2.573 -9.556 1.00 95.62 79 LEU A C 1
ATOM 605 O O . LEU A 1 79 ? 1.219 3.422 -10.057 1.00 95.62 79 LEU A O 1
ATOM 609 N N . PHE A 1 80 ? 3.277 2.681 -9.547 1.00 93.25 80 PHE A N 1
ATOM 610 C CA . PHE A 1 80 ? 3.959 3.929 -9.897 1.00 93.25 80 PHE A CA 1
ATOM 611 C C . PHE A 1 80 ? 4.753 3.859 -11.193 1.00 93.25 80 PHE A C 1
ATOM 613 O O . PHE A 1 80 ? 5.006 4.900 -11.791 1.00 93.25 80 PHE A O 1
ATOM 620 N N . GLN A 1 81 ? 5.151 2.660 -11.625 1.00 94.81 81 GLN A N 1
ATOM 621 C CA . GLN A 1 81 ? 5.891 2.490 -12.872 1.00 94.81 81 GLN A CA 1
ATOM 622 C C . GLN A 1 81 ? 4.996 1.978 -14.002 1.00 94.81 81 GLN A C 1
ATOM 624 O O . GLN A 1 81 ? 5.132 2.445 -15.118 1.00 94.81 81 GLN A O 1
ATOM 629 N N . LEU A 1 82 ? 4.101 1.019 -13.752 1.00 96.75 82 LEU A N 1
ATOM 630 C CA . LEU A 1 82 ? 3.417 0.292 -14.830 1.00 96.75 82 LEU A CA 1
ATOM 631 C C . LEU A 1 82 ? 1.960 0.730 -15.044 1.00 96.75 82 LEU A C 1
ATOM 633 O O . LEU A 1 82 ? 1.521 0.831 -16.190 1.00 96.75 82 LEU A O 1
ATOM 637 N N . ASP A 1 83 ? 1.204 1.025 -13.984 1.00 95.19 83 ASP A N 1
ATOM 638 C CA . ASP A 1 83 ? -0.191 1.464 -14.110 1.00 95.19 83 ASP A CA 1
ATOM 639 C C . ASP A 1 83 ? -0.304 2.741 -14.956 1.00 95.19 83 ASP A C 1
ATOM 641 O O . ASP A 1 83 ? 0.250 3.776 -14.603 1.00 95.19 83 ASP A O 1
ATOM 645 N N . GLY A 1 84 ? -1.006 2.674 -16.090 1.00 92.56 84 GLY A N 1
ATOM 646 C CA . GLY A 1 84 ? -1.172 3.810 -17.006 1.00 92.56 84 GLY A CA 1
ATOM 647 C C . GLY A 1 84 ? 0.043 4.154 -17.883 1.00 92.56 84 GLY A C 1
ATOM 648 O O . GLY A 1 84 ? -0.018 5.146 -18.607 1.00 92.56 84 GLY A O 1
ATOM 649 N N . HIS A 1 85 ? 1.108 3.343 -17.878 1.00 95.12 85 HIS A N 1
ATOM 650 C CA . HIS A 1 85 ? 2.360 3.633 -18.589 1.00 95.12 85 HIS A CA 1
ATOM 651 C C . HIS A 1 85 ? 2.684 2.571 -19.662 1.00 95.12 85 HIS A C 1
ATOM 653 O O . HIS A 1 85 ? 3.578 1.746 -19.478 1.00 95.12 85 HIS A O 1
ATOM 659 N N . PRO A 1 86 ? 2.004 2.582 -20.826 1.00 94.69 86 PRO A N 1
ATOM 660 C CA . PRO A 1 86 ? 2.169 1.557 -21.863 1.00 94.69 86 PRO A CA 1
ATOM 661 C C . PRO A 1 86 ? 3.557 1.505 -22.523 1.00 94.69 86 PRO A C 1
ATOM 663 O O . PRO A 1 86 ? 3.863 0.539 -23.217 1.00 94.69 86 PRO A O 1
ATOM 666 N N . GLY A 1 87 ? 4.390 2.535 -22.338 1.00 94.00 87 GLY A N 1
ATOM 667 C CA . GLY A 1 87 ? 5.765 2.573 -22.845 1.00 94.00 87 GLY A CA 1
ATOM 668 C C . GLY A 1 87 ? 6.801 1.916 -21.927 1.00 94.00 87 GLY A C 1
ATOM 669 O O . GLY A 1 87 ? 7.954 1.772 -22.330 1.00 94.00 87 GLY A O 1
ATOM 670 N N . GLU A 1 88 ? 6.424 1.533 -20.706 1.00 95.12 88 GLU A N 1
ATOM 671 C CA . GLU A 1 88 ? 7.363 0.991 -19.725 1.00 95.12 88 GLU A CA 1
ATOM 672 C C . GLU A 1 88 ? 7.675 -0.494 -19.981 1.00 95.12 88 GLU A C 1
ATOM 674 O O . GLU A 1 88 ? 6.772 -1.291 -20.264 1.00 95.12 88 GLU A O 1
ATOM 679 N N . PRO A 1 89 ? 8.948 -0.918 -19.853 1.00 90.12 89 PRO A N 1
ATOM 680 C CA . PRO A 1 89 ? 9.315 -2.322 -19.985 1.00 90.12 89 PRO A CA 1
ATOM 681 C C . PRO A 1 89 ? 8.586 -3.208 -18.965 1.00 90.12 89 PRO A C 1
ATOM 683 O O . PRO A 1 89 ? 8.733 -3.046 -17.753 1.00 90.12 89 PRO A O 1
ATOM 686 N N . GLY A 1 90 ? 7.846 -4.200 -19.466 1.00 91.00 90 GLY A N 1
ATOM 687 C CA . GLY A 1 90 ? 7.024 -5.094 -18.643 1.00 91.00 90 GLY A CA 1
ATOM 688 C C . GLY A 1 90 ? 5.572 -4.641 -18.477 1.00 91.00 90 GLY A C 1
ATOM 689 O O . GLY A 1 90 ? 4.843 -5.256 -17.698 1.00 91.00 90 GLY A O 1
ATOM 690 N N . TYR A 1 91 ? 5.144 -3.598 -19.196 1.00 97.00 91 TYR A N 1
ATOM 691 C CA . TYR A 1 91 ? 3.729 -3.271 -19.316 1.00 97.00 91 TYR A CA 1
ATOM 692 C C . TYR A 1 91 ? 2.958 -4.383 -20.047 1.00 97.00 91 TYR A C 1
ATOM 694 O O . TYR A 1 91 ? 3.384 -4.896 -21.081 1.00 97.00 91 TYR A O 1
ATOM 702 N N . GLU A 1 92 ? 1.792 -4.726 -19.515 1.00 96.69 92 GLU A N 1
ATOM 703 C CA . GLU A 1 92 ? 0.875 -5.748 -19.993 1.00 96.69 92 GLU A CA 1
ATOM 704 C C . GLU A 1 92 ? -0.507 -5.110 -20.150 1.00 96.69 92 GLU A C 1
ATOM 706 O O . GLU A 1 92 ? -1.154 -4.706 -19.178 1.00 96.69 92 GLU A O 1
ATOM 711 N N . ALA A 1 93 ? -0.971 -5.006 -21.396 1.00 95.75 93 ALA A N 1
ATOM 712 C CA . ALA A 1 93 ? -2.285 -4.452 -21.693 1.00 95.75 93 ALA A CA 1
ATOM 713 C C . ALA A 1 93 ? -3.391 -5.307 -21.054 1.00 95.75 93 ALA A C 1
ATOM 715 O O . ALA A 1 93 ? -3.413 -6.528 -21.196 1.00 95.75 93 ALA A O 1
ATOM 716 N N . GLY A 1 94 ? -4.326 -4.655 -20.359 1.00 94.69 94 GLY A N 1
ATOM 717 C CA . GLY A 1 94 ? -5.427 -5.326 -19.660 1.00 94.69 94 GLY A CA 1
ATOM 718 C C . GLY A 1 94 ? -5.057 -5.935 -18.302 1.00 94.69 94 GLY A C 1
ATOM 719 O O . GLY A 1 94 ? -5.943 -6.446 -17.617 1.00 94.69 94 GLY A O 1
ATOM 720 N N . PHE A 1 95 ? -3.793 -5.858 -17.873 1.00 97.06 95 PHE A N 1
ATOM 721 C CA . PHE A 1 95 ? -3.394 -6.289 -16.535 1.00 97.06 95 PHE A CA 1
ATOM 722 C C . PHE A 1 95 ? -3.927 -5.325 -15.463 1.00 97.06 95 PHE A C 1
ATOM 724 O O . PHE A 1 95 ? -3.856 -4.102 -15.598 1.00 97.06 95 PHE A O 1
ATOM 731 N N . ARG A 1 96 ? -4.463 -5.874 -14.367 1.00 96.75 96 ARG A N 1
ATOM 732 C CA . ARG A 1 96 ? -5.106 -5.106 -13.286 1.00 96.75 96 ARG A CA 1
ATOM 733 C C . ARG A 1 96 ? -4.081 -4.614 -12.260 1.00 96.75 96 ARG A C 1
ATOM 735 O O . ARG A 1 96 ? -4.118 -5.016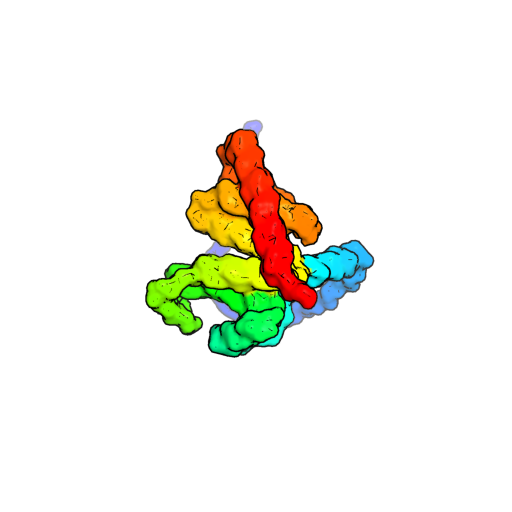 -11.101 1.00 96.75 96 ARG A O 1
ATOM 742 N N . TYR A 1 97 ? -3.170 -3.737 -12.681 1.00 96.50 97 TYR A N 1
ATOM 743 C CA . TYR A 1 97 ? -2.017 -3.303 -11.876 1.00 96.50 97 TYR A CA 1
ATOM 744 C C . TYR A 1 97 ? -2.357 -2.883 -10.447 1.00 96.50 97 TYR A C 1
ATOM 746 O O . TYR A 1 97 ? -1.715 -3.342 -9.504 1.00 96.50 97 TYR A O 1
ATOM 754 N N . ARG A 1 98 ? -3.383 -2.049 -10.268 1.00 96.19 98 ARG A N 1
ATOM 755 C CA . ARG A 1 98 ? -3.771 -1.548 -8.942 1.00 96.19 98 ARG A CA 1
ATOM 756 C C . ARG A 1 98 ? -4.280 -2.648 -8.017 1.00 96.19 98 ARG A C 1
ATOM 758 O O . ARG A 1 98 ? -3.950 -2.659 -6.834 1.00 96.19 98 ARG A O 1
ATOM 765 N N . ASP A 1 99 ? -5.058 -3.585 -8.548 1.00 97.06 99 ASP A N 1
ATOM 766 C CA . ASP A 1 99 ? -5.605 -4.691 -7.760 1.00 97.06 99 ASP A CA 1
ATOM 767 C C . ASP A 1 99 ? -4.513 -5.685 -7.371 1.00 97.06 99 ASP A C 1
ATOM 769 O O . ASP A 1 99 ? -4.414 -6.070 -6.208 1.00 97.06 99 ASP A O 1
ATOM 773 N N . GLU A 1 100 ? -3.638 -6.019 -8.315 1.0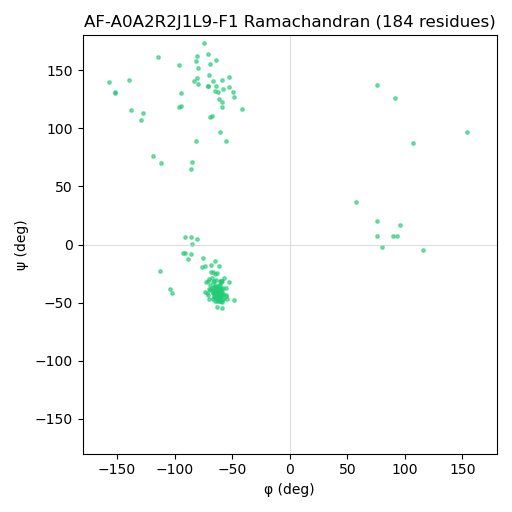0 98.12 100 GLU A N 1
ATOM 774 C CA . GLU A 1 100 ? -2.501 -6.914 -8.096 1.00 98.12 100 GLU A CA 1
ATOM 775 C C . GLU A 1 100 ? -1.478 -6.306 -7.128 1.00 98.12 100 GLU A C 1
ATOM 777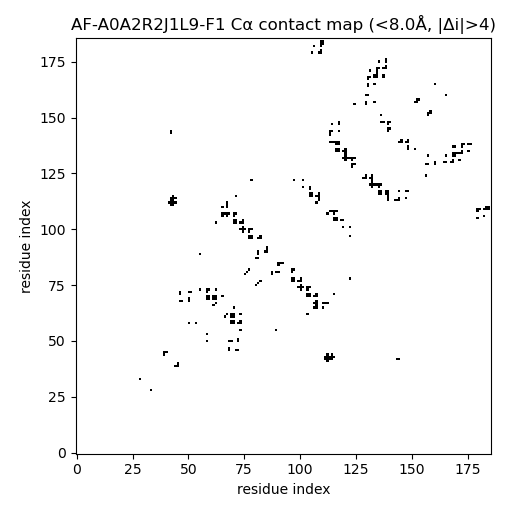 O O . GLU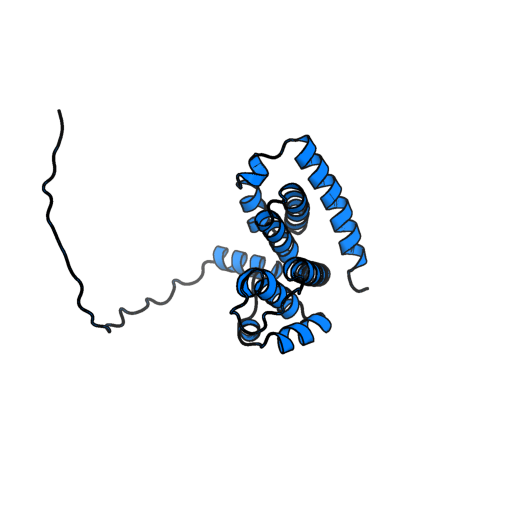 A 1 100 ? -0.929 -6.998 -6.270 1.00 98.12 100 GLU A O 1
ATOM 782 N N . ALA A 1 101 ? -1.269 -4.987 -7.185 1.00 98.31 101 ALA A N 1
ATOM 783 C CA . ALA A 1 101 ? -0.455 -4.278 -6.204 1.00 98.31 101 ALA A CA 1
ATOM 784 C C . ALA A 1 101 ? -1.055 -4.369 -4.798 1.00 98.31 101 ALA A C 1
ATOM 786 O O . ALA A 1 101 ? -0.345 -4.659 -3.835 1.00 98.31 101 ALA A O 1
ATOM 787 N N . ARG A 1 102 ? -2.368 -4.152 -4.665 1.00 98.25 102 ARG A N 1
ATOM 788 C CA . ARG A 1 102 ? -3.055 -4.265 -3.374 1.00 98.25 102 ARG A CA 1
ATOM 789 C C . ARG A 1 102 ? -3.028 -5.680 -2.823 1.00 98.25 102 ARG A C 1
ATOM 791 O O . ARG A 1 102 ? -2.911 -5.836 -1.611 1.00 98.25 102 ARG A O 1
ATOM 798 N N . GLU A 1 103 ? -3.143 -6.698 -3.667 1.00 97.94 103 GLU A N 1
ATOM 799 C CA . GLU A 1 103 ? -3.037 -8.090 -3.230 1.00 97.94 103 GLU A CA 1
ATOM 800 C C . GLU A 1 103 ? -1.616 -8.398 -2.732 1.00 97.94 103 GLU A C 1
ATOM 802 O O . GLU A 1 103 ? -1.449 -8.918 -1.626 1.00 97.94 103 GLU A O 1
ATOM 807 N N . ALA A 1 104 ? -0.584 -7.963 -3.464 1.00 98.38 104 ALA A N 1
ATOM 808 C CA . ALA A 1 104 ? 0.805 -8.088 -3.024 1.00 98.38 104 ALA A CA 1
ATOM 809 C C . ALA A 1 104 ? 1.073 -7.349 -1.696 1.00 98.38 104 ALA A C 1
ATOM 811 O O . ALA A 1 104 ? 1.731 -7.892 -0.807 1.00 98.38 104 ALA A O 1
ATOM 812 N N . LEU A 1 105 ? 0.523 -6.143 -1.511 1.00 98.44 105 LEU A N 1
ATOM 813 C CA . LEU A 1 105 ? 0.645 -5.379 -0.263 1.00 98.44 105 LEU A CA 1
ATOM 814 C C . LEU A 1 105 ? -0.112 -6.025 0.901 1.00 98.44 105 LEU A C 1
ATOM 816 O O . LEU A 1 105 ? 0.402 -6.048 2.018 1.00 98.44 105 LEU A O 1
ATOM 820 N N . GLN A 1 106 ? -1.297 -6.591 0.667 1.00 98.19 106 GLN A N 1
ATOM 821 C CA . GLN A 1 106 ? -2.025 -7.346 1.691 1.00 98.19 106 GLN A CA 1
ATOM 822 C C . GLN A 1 106 ? -1.231 -8.574 2.146 1.00 98.19 106 GLN A C 1
ATOM 824 O O . GLN A 1 106 ? -1.162 -8.851 3.346 1.00 98.19 106 GLN A O 1
ATOM 829 N N . GLN A 1 107 ? -0.586 -9.272 1.208 1.00 97.75 107 GLN A N 1
ATOM 830 C CA . GLN A 1 107 ? 0.300 -10.386 1.525 1.00 97.75 107 GLN A CA 1
ATOM 831 C C . GLN A 1 107 ? 1.538 -9.913 2.303 1.00 97.75 107 GLN A C 1
ATOM 833 O O . GLN A 1 107 ? 1.877 -10.499 3.330 1.00 97.75 107 GLN A O 1
ATOM 838 N N . ALA A 1 108 ? 2.182 -8.819 1.880 1.00 97.94 108 ALA A N 1
ATOM 839 C CA . ALA A 1 108 ? 3.317 -8.236 2.599 1.00 97.94 108 ALA A CA 1
ATOM 840 C C . ALA A 1 108 ? 2.936 -7.828 4.032 1.00 97.94 108 ALA A C 1
ATOM 842 O O . ALA A 1 108 ? 3.692 -8.082 4.970 1.00 97.94 108 ALA A O 1
ATOM 843 N N . TYR A 1 109 ? 1.743 -7.255 4.213 1.00 97.44 109 TYR A N 1
ATOM 844 C CA . TYR A 1 109 ? 1.197 -6.907 5.521 1.00 97.44 109 TYR A CA 1
ATOM 845 C C . TYR A 1 109 ? 1.002 -8.138 6.409 1.00 97.44 109 TYR A C 1
ATOM 847 O O . TYR A 1 109 ? 1.440 -8.150 7.562 1.00 97.44 109 TYR A O 1
ATOM 855 N N . ALA A 1 110 ? 0.381 -9.195 5.874 1.00 96.06 110 ALA A N 1
ATOM 856 C CA . ALA A 1 110 ? 0.182 -10.451 6.596 1.00 96.06 110 ALA A CA 1
ATOM 857 C C . ALA A 1 110 ? 1.514 -11.074 7.053 1.00 96.06 110 ALA A C 1
ATOM 859 O O . ALA A 1 110 ? 1.574 -11.680 8.122 1.00 96.06 110 ALA A O 1
ATOM 860 N N . LEU A 1 111 ? 2.581 -10.857 6.282 1.00 95.44 111 LEU A N 1
ATOM 861 C CA . LEU A 1 111 ? 3.936 -11.341 6.544 1.00 95.44 111 LEU A CA 1
ATOM 862 C C . LEU A 1 111 ? 4.820 -10.368 7.349 1.00 95.44 111 LEU A C 1
ATOM 864 O O . LEU A 1 111 ? 6.001 -10.642 7.548 1.00 95.44 111 LEU A O 1
ATOM 868 N N . GLY A 1 112 ? 4.273 -9.252 7.844 1.00 93.56 112 GLY A N 1
ATOM 869 C CA . GLY A 1 112 ? 4.958 -8.385 8.808 1.00 93.56 112 GLY A CA 1
ATOM 870 C C . GLY A 1 112 ? 5.295 -6.969 8.334 1.00 93.56 112 GLY A C 1
ATOM 871 O O . GLY A 1 112 ? 5.743 -6.170 9.154 1.00 93.56 112 GLY A O 1
ATOM 872 N N . ASN A 1 113 ? 5.052 -6.607 7.070 1.00 96.56 113 ASN A N 1
ATOM 873 C CA . ASN A 1 113 ? 5.226 -5.225 6.607 1.00 96.56 113 ASN A CA 1
ATOM 874 C C . ASN A 1 113 ? 4.005 -4.367 6.975 1.00 96.56 113 ASN A C 1
ATOM 876 O O . ASN A 1 113 ? 3.052 -4.251 6.207 1.00 96.56 113 ASN A O 1
ATOM 880 N N . MET A 1 114 ? 4.025 -3.757 8.160 1.00 96.00 114 MET A N 1
ATOM 881 C CA . MET A 1 114 ? 2.908 -2.937 8.643 1.00 96.00 114 MET A CA 1
ATOM 882 C C . MET A 1 114 ? 2.673 -1.686 7.781 1.00 96.00 114 MET A C 1
ATOM 884 O O . MET A 1 114 ? 1.525 -1.265 7.627 1.00 96.00 114 MET A O 1
ATOM 888 N N . HIS A 1 115 ? 3.729 -1.135 7.173 1.00 97.25 115 HIS A N 1
ATOM 889 C CA . HIS A 1 115 ? 3.646 0.024 6.283 1.00 97.25 115 HIS A CA 1
ATOM 890 C C . HIS A 1 115 ? 2.820 -0.255 5.014 1.00 97.25 115 HIS A C 1
ATOM 892 O O . HIS A 1 115 ? 2.202 0.651 4.455 1.00 97.25 115 HIS A O 1
ATOM 898 N N . ALA A 1 116 ? 2.701 -1.517 4.593 1.00 97.88 116 ALA A N 1
ATOM 899 C CA . ALA A 1 116 ? 1.908 -1.883 3.422 1.00 97.88 116 ALA A CA 1
ATOM 900 C C . ALA A 1 116 ? 0.430 -1.439 3.518 1.00 97.88 116 ALA A C 1
ATOM 902 O O . ALA A 1 116 ? -0.177 -1.119 2.497 1.00 97.88 116 ALA A O 1
ATOM 903 N N . ALA A 1 117 ? -0.147 -1.330 4.723 1.00 98.19 117 ALA A N 1
ATOM 904 C CA . ALA A 1 117 ? -1.500 -0.790 4.900 1.00 98.19 117 ALA A CA 1
ATOM 905 C C . ALA A 1 117 ? -1.605 0.693 4.491 1.00 98.19 117 ALA A C 1
ATOM 907 O O . ALA A 1 117 ? -2.607 1.101 3.899 1.00 98.19 117 ALA A O 1
ATOM 908 N N . ALA A 1 118 ? -0.568 1.494 4.755 1.00 97.56 118 ALA A N 1
ATOM 909 C CA . ALA A 1 118 ? -0.514 2.886 4.322 1.00 97.56 118 ALA A CA 1
ATOM 910 C C . ALA A 1 118 ? -0.360 3.002 2.799 1.00 97.56 118 ALA A C 1
ATOM 912 O O . ALA A 1 118 ? -1.039 3.820 2.185 1.00 97.56 118 ALA A O 1
ATOM 913 N N . MET A 1 119 ? 0.446 2.138 2.177 1.00 97.62 119 MET A N 1
ATOM 914 C CA . MET A 1 119 ? 0.575 2.095 0.714 1.00 97.62 119 MET A CA 1
ATOM 915 C C . MET A 1 119 ? -0.755 1.730 0.034 1.00 97.62 119 MET A C 1
ATOM 917 O O . MET A 1 119 ? -1.128 2.329 -0.974 1.00 97.62 119 MET A O 1
ATOM 921 N N . ILE A 1 120 ? -1.528 0.799 0.613 1.00 98.38 120 ILE A N 1
ATOM 922 C CA . ILE A 1 120 ? -2.879 0.488 0.120 1.00 98.38 120 ILE A CA 1
ATOM 923 C C . ILE A 1 120 ? -3.798 1.707 0.274 1.00 98.38 120 ILE A C 1
ATOM 925 O O . ILE A 1 120 ? -4.508 2.056 -0.671 1.00 98.38 120 ILE A O 1
ATOM 929 N N . SER A 1 121 ? -3.767 2.383 1.426 1.00 98.25 121 SER A N 1
ATOM 930 C CA . SER A 1 121 ? -4.520 3.625 1.647 1.00 98.25 121 SER A CA 1
ATOM 931 C C . SER A 1 121 ? -4.206 4.679 0.584 1.00 98.25 121 SER A C 1
ATOM 933 O O . SER A 1 121 ? -5.121 5.295 0.042 1.00 98.25 121 SER A O 1
ATOM 935 N N . GLU A 1 122 ? -2.928 4.894 0.281 1.00 95.56 122 GLU A N 1
ATOM 936 C CA . GLU A 1 122 ? -2.492 5.855 -0.731 1.00 95.56 122 GLU A CA 1
ATOM 937 C C . GLU A 1 122 ? -2.968 5.456 -2.130 1.00 95.56 122 GLU A C 1
ATOM 939 O O . GLU A 1 122 ? -3.497 6.300 -2.852 1.00 95.56 122 GLU A O 1
ATOM 944 N N . SER A 1 123 ? -2.900 4.164 -2.476 1.00 96.56 123 SER A N 1
ATOM 945 C CA . SER A 1 123 ? -3.411 3.677 -3.762 1.00 96.56 123 SER A CA 1
ATOM 946 C C . SER A 1 123 ? -4.883 4.058 -3.973 1.00 96.56 123 SER A C 1
ATOM 948 O O . SER A 1 123 ? -5.229 4.596 -5.020 1.00 96.56 123 SER A O 1
ATOM 950 N N . TYR A 1 124 ? -5.745 3.910 -2.958 1.00 97.81 124 TYR A N 1
ATOM 951 C CA . TYR A 1 124 ? -7.158 4.293 -3.059 1.00 97.81 124 TYR A CA 1
ATOM 952 C C . TYR A 1 124 ? -7.381 5.808 -3.176 1.00 97.81 124 TYR A C 1
ATOM 954 O O . TYR A 1 124 ? -8.349 6.230 -3.814 1.00 97.81 124 TYR A O 1
ATOM 962 N N . LEU A 1 125 ? -6.499 6.647 -2.618 1.00 94.31 125 LEU A N 1
ATOM 963 C CA . LEU A 1 125 ? -6.570 8.098 -2.837 1.00 94.31 125 LEU A CA 1
ATOM 964 C C . LEU A 1 125 ? -6.282 8.476 -4.287 1.00 94.31 125 LEU A C 1
ATOM 966 O O . LEU A 1 125 ? -6.978 9.331 -4.843 1.00 94.31 125 LEU A O 1
ATOM 970 N N . LEU A 1 126 ? -5.290 7.832 -4.909 1.00 91.31 126 LEU A N 1
ATOM 971 C CA . LEU A 1 126 ? -4.983 8.040 -6.328 1.00 91.31 126 LEU A CA 1
ATOM 972 C C . LEU A 1 126 ? -6.193 7.693 -7.206 1.00 91.31 126 LEU A C 1
ATOM 974 O O . LEU A 1 126 ? -6.455 8.366 -8.201 1.00 91.31 126 LEU A O 1
ATOM 978 N N . GLU A 1 127 ? -6.996 6.719 -6.774 1.00 93.44 127 GLU A N 1
ATOM 979 C CA . GLU A 1 127 ? -8.235 6.303 -7.437 1.00 93.44 127 GLU A CA 1
ATOM 980 C C . GLU A 1 127 ? -9.479 7.113 -7.059 1.00 93.44 127 GLU A C 1
ATOM 982 O O . GLU A 1 127 ? -10.581 6.758 -7.472 1.00 93.44 127 GLU A O 1
ATOM 987 N N . LYS A 1 128 ? -9.337 8.189 -6.274 1.00 95.69 128 LYS A N 1
ATOM 988 C CA . LYS A 1 128 ? -10.469 9.006 -5.798 1.00 95.69 128 LYS A CA 1
ATOM 989 C C . LYS A 1 128 ? -11.506 8.199 -5.011 1.00 95.69 128 LYS A C 1
ATOM 991 O O . LYS A 1 128 ? -12.699 8.489 -5.056 1.00 95.69 128 LYS A O 1
ATOM 996 N N . GLN A 1 129 ? -11.036 7.228 -4.230 1.00 97.44 129 GLN A N 1
ATOM 997 C CA . GLN A 1 129 ? -11.842 6.415 -3.319 1.00 97.44 129 GLN A CA 1
ATOM 998 C C . GLN A 1 129 ? -11.493 6.741 -1.854 1.00 97.44 129 GLN A C 1
ATOM 1000 O O . GLN A 1 129 ? -10.885 5.929 -1.152 1.00 97.44 129 GLN A O 1
ATOM 1005 N N . PRO A 1 130 ? -11.865 7.935 -1.348 1.00 97.00 130 PRO A N 1
ATOM 1006 C CA . PRO A 1 130 ? -11.417 8.411 -0.039 1.00 97.00 130 PRO A CA 1
ATOM 1007 C C . PRO A 1 130 ? -11.957 7.597 1.143 1.00 97.00 130 PRO A C 1
ATOM 1009 O O . PRO A 1 130 ? -11.325 7.574 2.194 1.00 97.00 130 PRO A O 1
ATOM 1012 N N . LEU A 1 131 ? -13.092 6.905 0.987 1.00 97.69 131 LEU A N 1
ATOM 1013 C CA . LEU A 1 131 ? -13.647 6.029 2.027 1.00 97.69 131 LEU A CA 1
ATOM 1014 C C . LEU A 1 131 ? -12.804 4.769 2.233 1.00 97.69 131 LEU A C 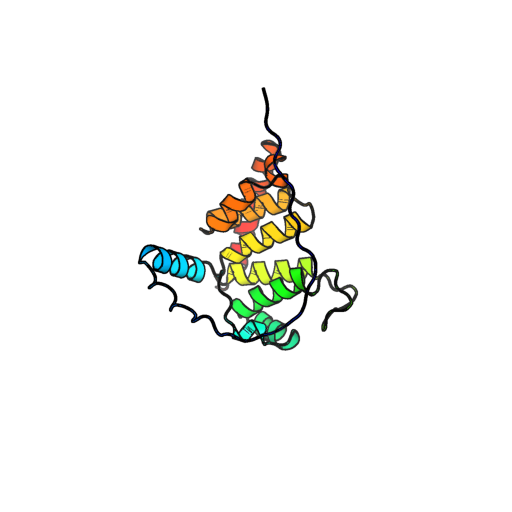1
ATOM 1016 O O . LEU A 1 131 ? -12.467 4.440 3.369 1.00 97.69 131 LEU A O 1
ATOM 1020 N N . GLU A 1 132 ? -12.427 4.093 1.145 1.00 98.38 132 GLU A N 1
ATOM 1021 C CA . GLU A 1 132 ? -11.540 2.925 1.208 1.00 98.38 132 GLU A CA 1
ATOM 1022 C C . GLU A 1 132 ? -10.146 3.337 1.679 1.00 98.38 132 GLU A C 1
ATOM 1024 O O . GLU A 1 132 ? -9.563 2.682 2.544 1.00 98.38 132 GLU A O 1
ATOM 1029 N N . ALA A 1 133 ? -9.649 4.481 1.201 1.00 98.38 133 ALA A N 1
ATOM 1030 C CA . ALA A 1 133 ? -8.403 5.042 1.698 1.00 98.38 133 ALA A CA 1
ATOM 1031 C C . ALA A 1 133 ? -8.464 5.299 3.213 1.00 98.38 133 ALA A C 1
ATOM 1033 O O . ALA A 1 133 ? -7.586 4.860 3.950 1.00 98.38 133 ALA A O 1
ATOM 1034 N N . ALA A 1 134 ? -9.538 5.919 3.712 1.00 98.50 134 ALA A N 1
ATOM 1035 C CA . ALA A 1 134 ? -9.712 6.165 5.140 1.00 98.50 134 ALA A CA 1
ATOM 1036 C C . ALA A 1 134 ? -9.789 4.869 5.960 1.00 98.50 134 ALA A C 1
ATOM 1038 O O . ALA A 1 134 ? -9.248 4.819 7.065 1.00 98.50 134 ALA A O 1
ATOM 1039 N N . ALA A 1 135 ? -10.408 3.812 5.431 1.00 98.69 135 ALA A N 1
ATOM 1040 C CA . ALA A 1 135 ? -10.454 2.517 6.102 1.00 98.69 135 ALA A CA 1
ATOM 1041 C C . ALA A 1 135 ? -9.050 1.905 6.236 1.00 98.69 135 ALA A C 1
ATOM 1043 O O . ALA A 1 135 ? -8.634 1.529 7.333 1.00 98.69 135 ALA A O 1
ATOM 1044 N N . TRP A 1 136 ? -8.276 1.874 5.151 1.00 98.56 136 TRP A N 1
ATOM 1045 C CA . TRP A 1 136 ? -6.895 1.382 5.170 1.00 98.56 136 TRP A CA 1
ATOM 1046 C C . TRP A 1 136 ? -5.956 2.253 6.005 1.00 98.56 136 TRP A C 1
ATOM 1048 O O . TRP A 1 136 ? -5.059 1.732 6.668 1.00 98.56 136 TRP A O 1
ATOM 1058 N N . ASN A 1 137 ? -6.206 3.558 6.070 1.00 98.38 137 ASN A N 1
ATOM 1059 C CA . ASN A 1 137 ? -5.486 4.456 6.959 1.00 98.38 137 ASN A CA 1
ATOM 1060 C C . ASN A 1 137 ? -5.677 4.092 8.440 1.00 98.38 137 ASN A C 1
ATOM 1062 O O . ASN A 1 137 ? -4.713 4.074 9.206 1.00 98.38 137 ASN A O 1
ATOM 1066 N N . GLN A 1 138 ? -6.904 3.738 8.842 1.00 98.19 138 GLN A N 1
ATOM 1067 C CA . GLN A 1 138 ? -7.169 3.246 10.197 1.00 98.19 138 GLN A CA 1
ATOM 1068 C C . GLN A 1 138 ? -6.432 1.934 10.474 1.00 98.19 138 GLN A C 1
ATOM 1070 O O . GLN A 1 138 ? -5.914 1.762 11.578 1.00 98.19 138 GLN A O 1
ATOM 1075 N N . VAL A 1 139 ? -6.342 1.033 9.486 1.00 98.19 139 VAL A N 1
ATOM 1076 C CA . VAL A 1 139 ? -5.514 -0.178 9.604 1.00 98.19 139 VAL A CA 1
ATOM 1077 C C . VAL A 1 139 ? -4.061 0.218 9.871 1.00 98.19 139 VAL A C 1
ATOM 1079 O O . VAL A 1 139 ? -3.529 -0.173 10.903 1.00 98.19 139 VAL A O 1
ATOM 1082 N N . ALA A 1 140 ? -3.458 1.069 9.033 1.00 97.75 140 ALA A N 1
ATOM 1083 C CA . ALA A 1 140 ? -2.063 1.493 9.188 1.00 97.75 140 ALA A CA 1
ATOM 1084 C C . ALA A 1 140 ? -1.785 2.111 10.572 1.00 97.75 140 ALA A C 1
ATOM 1086 O O . ALA A 1 140 ? -0.813 1.753 11.243 1.00 97.75 140 ALA A O 1
ATOM 1087 N N . ARG A 1 141 ? -2.697 2.967 11.054 1.00 96.25 141 ARG A N 1
ATOM 1088 C CA . ARG A 1 141 ? -2.592 3.596 12.378 1.00 96.25 141 ARG A CA 1
ATOM 1089 C C . ARG A 1 141 ? -2.601 2.569 13.509 1.00 96.25 141 ARG A C 1
ATOM 1091 O O . ARG A 1 141 ? -1.803 2.669 14.438 1.00 96.25 141 ARG A O 1
ATOM 1098 N N . ARG A 1 142 ? -3.488 1.572 13.441 1.00 95.81 142 ARG A N 1
ATOM 1099 C CA . ARG A 1 142 ? -3.586 0.491 14.442 1.00 95.81 142 ARG A CA 1
ATOM 1100 C C . ARG A 1 142 ? -2.378 -0.447 14.409 1.00 95.81 142 ARG A C 1
ATOM 1102 O O . ARG A 1 142 ? -2.063 -1.058 15.425 1.00 95.81 142 ARG A O 1
ATOM 1109 N N . SER A 1 143 ? -1.684 -0.518 13.278 1.00 93.62 143 SER A N 1
ATOM 1110 C CA . SER A 1 143 ? -0.450 -1.291 13.092 1.00 93.62 143 SER A CA 1
ATOM 1111 C C . SER A 1 143 ? 0.815 -0.545 13.528 1.00 93.62 143 SER A C 1
ATOM 1113 O O . SER A 1 143 ? 1.913 -1.091 13.425 1.00 93.62 143 SER A O 1
ATOM 1115 N N . GLY A 1 144 ? 0.680 0.689 14.027 1.00 93.19 144 GLY A N 1
ATOM 1116 C CA . GLY A 1 144 ? 1.791 1.499 14.527 1.00 93.19 144 GLY A CA 1
ATOM 1117 C C . GLY A 1 144 ? 2.468 2.382 13.478 1.00 93.19 144 GLY A C 1
ATOM 1118 O O . GLY A 1 144 ? 3.477 3.015 13.794 1.00 93.19 144 GLY A O 1
ATOM 1119 N N . ASP A 1 145 ? 1.926 2.471 12.260 1.00 94.25 145 ASP A N 1
ATOM 1120 C CA . ASP A 1 145 ? 2.394 3.409 11.238 1.00 94.25 145 ASP A CA 1
ATOM 1121 C C . ASP A 1 145 ? 1.741 4.790 11.417 1.00 94.25 145 ASP A C 1
ATOM 1123 O O . ASP A 1 145 ? 0.871 5.217 10.657 1.00 94.25 145 ASP A O 1
ATOM 1127 N N . ALA A 1 146 ? 2.149 5.494 12.474 1.00 90.88 146 ALA A N 1
ATOM 1128 C CA . ALA A 1 146 ? 1.654 6.839 12.755 1.00 90.88 146 ALA A CA 1
ATOM 1129 C C . ALA A 1 146 ? 2.106 7.866 11.702 1.00 90.88 146 ALA A C 1
ATOM 1131 O O . ALA A 1 146 ? 1.365 8.795 11.400 1.00 90.88 146 ALA A O 1
ATOM 1132 N N . LEU A 1 147 ? 3.300 7.696 11.120 1.00 90.25 147 LEU A N 1
ATOM 1133 C CA . LEU A 1 147 ? 3.880 8.679 10.203 1.00 90.25 147 LEU A CA 1
ATOM 1134 C C . LEU A 1 147 ? 3.020 8.839 8.947 1.00 90.25 147 LEU A C 1
ATOM 1136 O O . LEU A 1 147 ? 2.612 9.956 8.618 1.00 90.25 147 LEU A O 1
ATOM 1140 N N . SER A 1 148 ? 2.729 7.734 8.261 1.00 91.12 148 SER A N 1
ATOM 1141 C CA . SER A 1 148 ? 1.870 7.783 7.080 1.00 91.12 148 SER A CA 1
ATOM 1142 C C . SER A 1 148 ? 0.409 8.018 7.457 1.00 91.12 148 SER A C 1
ATOM 1144 O O . SER A 1 148 ? -0.306 8.712 6.727 1.00 91.12 148 SER A O 1
ATOM 1146 N N . ALA A 1 149 ? -0.033 7.513 8.617 1.00 92.06 149 ALA A N 1
ATOM 1147 C CA . ALA A 1 149 ? -1.398 7.736 9.072 1.00 92.06 149 ALA A CA 1
ATOM 1148 C C . ALA A 1 149 ? -1.710 9.224 9.289 1.00 92.06 149 ALA A C 1
ATOM 1150 O O . ALA A 1 149 ? -2.702 9.727 8.764 1.00 92.06 149 ALA A O 1
ATOM 1151 N N . ASP A 1 150 ? -0.839 9.946 9.989 1.00 94.94 150 ASP A N 1
ATOM 1152 C CA . ASP A 1 150 ? -1.040 11.356 10.329 1.00 94.94 150 ASP A CA 1
ATOM 1153 C C . ASP A 1 150 ? -0.944 12.281 9.112 1.00 94.94 150 ASP A C 1
ATOM 1155 O O . ASP A 1 150 ? -1.593 13.331 9.074 1.00 94.94 150 ASP A O 1
ATOM 1159 N N . TRP A 1 151 ? -0.148 11.912 8.103 1.00 94.00 151 TRP A N 1
ATOM 1160 C CA . TRP A 1 151 ? -0.116 12.638 6.834 1.00 94.00 151 TRP A CA 1
ATOM 1161 C C . TRP A 1 151 ? -1.476 12.580 6.124 1.00 94.00 151 TRP A C 1
ATOM 1163 O O . TRP A 1 151 ? -1.998 13.619 5.715 1.00 94.00 151 TRP A O 1
ATOM 1173 N N . PHE A 1 152 ? -2.093 11.398 6.047 1.00 95.75 152 PHE A N 1
ATOM 1174 C CA . PHE A 1 152 ? -3.380 11.201 5.374 1.00 95.75 152 PHE A CA 1
ATOM 1175 C C . PHE A 1 152 ? -4.501 12.068 5.965 1.00 95.75 152 PHE A C 1
ATOM 1177 O O . PHE A 1 152 ? -5.305 12.633 5.221 1.00 95.75 152 PHE A O 1
ATOM 1184 N N . LEU A 1 153 ? -4.526 12.245 7.292 1.00 95.06 153 LEU A N 1
ATOM 1185 C CA . LEU A 1 153 ? -5.533 13.066 7.984 1.00 95.06 153 LEU A CA 1
ATOM 1186 C C . LEU A 1 153 ? -5.502 14.550 7.565 1.00 95.06 153 LEU A C 1
ATOM 1188 O O . LEU A 1 153 ? -6.470 15.287 7.780 1.00 95.06 153 LEU A O 1
ATOM 1192 N N . LYS A 1 154 ? -4.394 14.999 6.963 1.00 96.25 154 LYS A N 1
ATOM 1193 C CA . LYS A 1 154 ? -4.202 16.365 6.455 1.00 96.25 154 LYS A CA 1
ATOM 1194 C C . LYS A 1 154 ? -4.624 16.521 4.991 1.00 96.25 154 LYS A C 1
ATOM 1196 O O . LYS A 1 154 ? -4.621 17.639 4.479 1.00 96.25 154 LYS A O 1
ATOM 1201 N N . THR A 1 155 ? -4.970 15.434 4.302 1.00 95.44 155 THR A N 1
ATOM 1202 C CA . THR A 1 155 ? -5.393 15.487 2.897 1.00 95.44 155 THR A CA 1
ATOM 1203 C C . THR A 1 155 ? -6.767 16.141 2.762 1.00 95.44 155 THR A C 1
ATOM 1205 O O . THR A 1 155 ? -7.642 15.976 3.615 1.00 95.44 155 THR A O 1
ATOM 1208 N N . LYS A 1 156 ? -6.981 16.874 1.662 1.00 96.25 156 LYS A N 1
ATOM 1209 C CA . LYS A 1 156 ? -8.287 17.486 1.360 1.00 96.25 156 LYS A CA 1
ATOM 1210 C C . LYS A 1 156 ? -9.384 16.430 1.222 1.00 96.25 156 LYS A C 1
ATOM 1212 O O . LYS A 1 156 ? -10.489 16.646 1.703 1.00 96.25 156 LYS A O 1
ATOM 1217 N N . ASP A 1 157 ? -9.049 15.292 0.616 1.00 94.94 157 ASP A N 1
ATOM 1218 C CA . ASP A 1 157 ? -9.968 14.173 0.416 1.00 94.94 157 ASP A CA 1
ATOM 1219 C C . ASP A 1 157 ? -10.489 13.616 1.752 1.00 94.94 157 ASP A C 1
ATOM 1221 O O . ASP A 1 157 ? -11.690 13.398 1.895 1.00 94.94 157 ASP A O 1
ATOM 1225 N N . TYR A 1 158 ? -9.624 13.460 2.764 1.00 95.38 158 TYR A N 1
ATOM 1226 C CA . TYR A 1 158 ? -10.056 13.040 4.101 1.00 95.38 158 TYR A CA 1
ATOM 1227 C C . TYR A 1 158 ? -10.831 14.132 4.850 1.00 95.38 158 TYR A C 1
ATOM 1229 O O . TYR A 1 158 ? -11.835 13.848 5.505 1.00 95.38 158 TYR A O 1
ATOM 1237 N N . GLN A 1 159 ? -10.378 15.387 4.759 1.00 97.50 159 GLN A N 1
ATOM 1238 C CA . GLN A 1 159 ? -11.035 16.533 5.402 1.00 97.50 159 GLN A CA 1
ATOM 1239 C C . GLN A 1 159 ? -12.472 16.729 4.893 1.00 97.50 159 GLN A C 1
ATOM 1241 O O . GLN A 1 159 ? -13.335 17.156 5.654 1.00 97.50 159 GLN A O 1
ATOM 1246 N N . ALA A 1 160 ? -12.733 16.375 3.632 1.00 97.38 160 ALA A N 1
ATOM 1247 C CA . ALA A 1 160 ? -14.054 16.437 3.017 1.00 97.38 160 ALA A CA 1
ATOM 1248 C C . ALA A 1 160 ? -15.013 15.316 3.465 1.00 97.38 160 ALA A C 1
ATOM 1250 O O . ALA A 1 160 ? -16.208 15.402 3.182 1.00 97.38 160 ALA A O 1
ATOM 1251 N N . LEU A 1 161 ? -14.530 14.273 4.155 1.00 97.56 161 LEU A N 1
ATOM 1252 C CA . LEU A 1 161 ? -15.392 13.198 4.647 1.00 97.56 161 LEU A CA 1
ATOM 1253 C C . LEU A 1 161 ? -16.273 13.674 5.806 1.00 97.56 161 LEU A C 1
ATOM 1255 O O . LEU A 1 161 ? -15.799 14.288 6.768 1.00 97.56 161 LEU A O 1
ATOM 1259 N N . THR A 1 162 ? -17.547 13.295 5.759 1.00 98.25 162 THR A N 1
ATOM 1260 C CA . THR A 1 162 ? -18.484 13.490 6.870 1.00 98.25 162 THR A CA 1
ATOM 1261 C C . THR A 1 162 ? -18.164 12.557 8.038 1.00 98.25 162 THR A C 1
ATOM 1263 O O . THR A 1 162 ? -17.470 11.547 7.893 1.00 98.25 162 THR A O 1
ATOM 1266 N N . ASP A 1 163 ? -18.707 12.847 9.218 1.00 97.75 163 ASP A N 1
ATOM 1267 C CA . ASP A 1 163 ? -18.491 11.991 10.390 1.00 97.75 163 ASP A CA 1
ATOM 1268 C C . ASP A 1 163 ? -19.105 10.597 10.215 1.00 97.75 163 ASP A C 1
ATOM 1270 O O . ASP A 1 163 ? -18.498 9.601 10.607 1.00 97.75 163 ASP A O 1
ATOM 1274 N N . GLN A 1 164 ? -20.250 10.498 9.531 1.00 98.00 164 GLN A N 1
ATOM 1275 C CA . GLN A 1 164 ? -20.848 9.210 9.171 1.00 98.00 164 GLN A CA 1
ATOM 1276 C C . GLN A 1 164 ? -19.926 8.399 8.250 1.00 98.00 164 GLN A C 1
ATOM 1278 O O . GLN A 1 164 ? -19.760 7.195 8.436 1.00 98.00 164 GLN A O 1
ATOM 1283 N N . GLN A 1 165 ? -19.296 9.055 7.276 1.00 98.19 165 GLN A N 1
ATOM 1284 C CA . GLN A 1 165 ? -18.338 8.425 6.370 1.00 98.19 165 GLN A CA 1
ATOM 1285 C C . GLN A 1 165 ? -17.082 7.944 7.104 1.00 98.19 165 GLN A C 1
ATOM 1287 O O . GLN A 1 165 ? -16.629 6.823 6.875 1.00 98.19 165 GLN A O 1
ATOM 1292 N N . LYS A 1 166 ? -16.552 8.747 8.034 1.00 98.00 166 LYS A N 1
ATOM 1293 C CA . LYS A 1 166 ? -15.421 8.355 8.890 1.00 98.00 166 LYS A CA 1
ATOM 1294 C C . LYS A 1 166 ? -15.779 7.168 9.790 1.00 98.00 166 LYS A C 1
ATOM 1296 O O . LYS A 1 166 ? -14.976 6.246 9.923 1.00 98.00 166 LYS A O 1
ATOM 1301 N N . ALA A 1 167 ? -16.985 7.150 10.361 1.00 97.75 167 ALA A N 1
ATOM 1302 C CA . ALA A 1 167 ? -17.479 6.021 11.147 1.00 97.75 167 ALA A CA 1
ATOM 1303 C C . ALA A 1 167 ? -17.618 4.746 10.295 1.00 97.75 167 ALA A C 1
ATOM 1305 O O . ALA A 1 167 ? -17.181 3.674 10.716 1.00 97.75 167 ALA A O 1
ATOM 1306 N N . GLY A 1 168 ? -18.143 4.863 9.071 1.00 98.06 168 GLY A N 1
ATOM 1307 C CA . GLY A 1 168 ? -18.213 3.753 8.117 1.00 98.06 168 GLY A CA 1
ATOM 1308 C C . GLY A 1 168 ? -16.830 3.219 7.729 1.00 98.06 168 GLY A C 1
ATOM 1309 O O . GLY A 1 168 ? -16.612 2.009 7.727 1.00 98.06 168 GLY A O 1
ATOM 1310 N N . ALA A 1 169 ? -15.860 4.104 7.487 1.00 98.12 169 ALA A N 1
ATOM 1311 C CA . ALA A 1 169 ? -14.474 3.719 7.228 1.00 98.12 169 ALA A CA 1
ATOM 1312 C C . ALA A 1 169 ? -13.840 2.980 8.423 1.00 98.12 169 ALA A C 1
ATOM 1314 O O . ALA A 1 169 ? -13.113 2.008 8.228 1.00 98.12 169 ALA A O 1
ATOM 1315 N N . ALA A 1 170 ? -14.150 3.380 9.661 1.00 97.75 170 ALA A N 1
ATOM 1316 C CA . ALA A 1 170 ? -13.691 2.673 10.857 1.00 97.75 170 ALA A CA 1
ATOM 1317 C C . ALA A 1 170 ? -14.272 1.249 10.955 1.00 97.75 170 ALA A C 1
ATOM 1319 O O . ALA A 1 170 ? -13.523 0.305 11.202 1.00 97.75 170 ALA A O 1
ATOM 1320 N N . GLN A 1 171 ? -15.569 1.072 10.680 1.00 97.94 171 GLN A N 1
ATOM 1321 C CA . GLN A 1 171 ? -16.198 -0.257 10.621 1.00 97.94 171 GLN A CA 1
ATOM 1322 C C . GLN A 1 171 ? -15.594 -1.120 9.506 1.00 97.94 171 GLN A C 1
ATOM 1324 O O . GLN A 1 171 ? -15.324 -2.308 9.692 1.00 97.94 171 GLN A O 1
ATOM 1329 N N . ARG A 1 172 ? -15.337 -0.518 8.340 1.00 98.31 172 ARG A N 1
ATOM 1330 C CA . ARG A 1 172 ? -14.661 -1.190 7.229 1.00 98.31 172 ARG A CA 1
ATOM 1331 C C . ARG A 1 172 ? -13.251 -1.631 7.622 1.00 98.31 172 ARG A C 1
ATOM 1333 O O . ARG A 1 172 ? -12.862 -2.753 7.303 1.00 98.31 172 ARG A O 1
ATOM 1340 N N . ALA A 1 173 ? -12.512 -0.803 8.358 1.00 98.25 173 ALA A N 1
ATOM 1341 C CA . ALA A 1 173 ? -11.189 -1.148 8.870 1.00 98.25 173 ALA A CA 1
ATOM 1342 C C . ALA A 1 173 ? -11.223 -2.367 9.806 1.00 98.25 173 ALA A C 1
ATOM 1344 O O . ALA A 1 173 ? -10.343 -3.223 9.717 1.00 98.25 173 ALA A O 1
ATOM 1345 N N . ASP A 1 174 ? -12.251 -2.500 10.652 1.00 97.62 174 ASP A N 1
ATOM 1346 C CA . ASP A 1 174 ? -12.424 -3.680 11.511 1.00 97.62 174 ASP A CA 1
ATOM 1347 C C . ASP A 1 174 ? -12.566 -4.963 10.677 1.00 97.62 174 ASP A C 1
ATOM 1349 O O . ASP A 1 174 ? -11.895 -5.965 10.939 1.00 97.62 174 ASP A O 1
ATOM 1353 N N . GLN A 1 175 ? -13.380 -4.918 9.619 1.00 97.38 175 GLN A N 1
ATOM 1354 C CA . GLN A 1 175 ? -13.555 -6.040 8.690 1.00 97.38 175 GLN A CA 1
ATOM 1355 C C . GLN A 1 175 ? -12.256 -6.372 7.944 1.00 97.38 175 GLN A C 1
ATOM 1357 O O . GLN A 1 175 ? -11.900 -7.544 7.800 1.00 97.38 175 GLN A O 1
ATOM 1362 N N . LEU A 1 176 ? -11.528 -5.347 7.487 1.00 97.56 176 LEU A N 1
ATOM 1363 C CA . LEU A 1 176 ? -10.235 -5.513 6.827 1.00 97.56 176 LEU A CA 1
ATOM 1364 C C . LEU A 1 176 ? -9.237 -6.210 7.754 1.00 97.56 176 LEU A C 1
ATOM 1366 O O . LEU A 1 176 ? -8.647 -7.215 7.362 1.00 97.56 176 LEU A O 1
ATOM 1370 N N . MET A 1 177 ? -9.106 -5.762 9.003 1.00 95.31 177 MET A N 1
ATOM 1371 C CA . MET A 1 177 ? -8.210 -6.390 9.978 1.00 95.31 177 MET A CA 1
ATOM 1372 C C . MET A 1 177 ? -8.576 -7.849 10.259 1.00 95.31 177 MET A C 1
ATOM 1374 O O . MET A 1 177 ? -7.683 -8.693 10.325 1.00 95.31 177 MET A O 1
ATOM 1378 N N . GLN A 1 178 ? -9.868 -8.172 10.369 1.00 94.81 178 GLN A N 1
ATOM 1379 C CA . GLN A 1 178 ? -10.319 -9.559 10.512 1.00 94.81 178 GLN A CA 1
ATOM 1380 C C . GLN A 1 178 ? -9.939 -10.409 9.292 1.00 94.81 178 GLN A C 1
ATOM 1382 O O . GLN A 1 178 ? -9.484 -11.541 9.448 1.00 94.81 178 GLN A O 1
ATOM 1387 N N . SER A 1 179 ? -10.087 -9.868 8.078 1.00 94.19 179 SER A N 1
ATOM 1388 C CA . SER A 1 179 ? -9.698 -10.569 6.850 1.00 94.19 179 SER A CA 1
ATOM 1389 C C . SER A 1 179 ? -8.183 -10.789 6.756 1.00 94.19 179 SER A C 1
ATOM 1391 O O . SER A 1 179 ? -7.743 -11.882 6.410 1.00 94.19 179 SER A O 1
ATOM 1393 N N . LEU A 1 180 ? -7.380 -9.796 7.152 1.00 93.44 180 LEU A N 1
ATOM 1394 C CA . LEU A 1 180 ? -5.918 -9.871 7.166 1.00 93.44 180 LEU A CA 1
ATOM 1395 C C . LEU A 1 180 ? -5.408 -10.866 8.209 1.00 93.44 180 LEU A C 1
ATOM 1397 O O . LEU A 1 180 ? -4.452 -11.588 7.947 1.00 93.44 180 LEU A O 1
ATOM 1401 N N . ALA A 1 181 ? -6.059 -10.953 9.372 1.00 90.19 181 ALA A N 1
ATOM 1402 C CA . ALA A 1 181 ? -5.708 -11.929 10.399 1.00 90.19 181 ALA A CA 1
ATOM 1403 C C . ALA A 1 181 ? -5.856 -13.377 9.901 1.00 90.19 181 ALA A C 1
ATOM 1405 O O . ALA A 1 181 ? -5.034 -14.218 10.247 1.00 90.19 181 ALA A O 1
ATOM 1406 N N . ARG A 1 182 ? -6.847 -13.654 9.042 1.00 90.00 182 ARG A N 1
ATOM 1407 C CA . ARG A 1 182 ? -7.061 -14.981 8.432 1.00 90.00 182 ARG A CA 1
ATOM 1408 C C . ARG A 1 182 ? -6.040 -15.334 7.347 1.00 90.00 182 ARG A C 1
ATOM 1410 O O . ARG A 1 182 ? -5.927 -16.500 6.994 1.00 90.00 182 ARG A O 1
ATOM 1417 N N . ARG A 1 183 ? -5.334 -14.340 6.801 1.00 86.50 183 ARG A N 1
ATOM 1418 C CA . ARG A 1 183 ? -4.304 -14.515 5.762 1.00 86.50 183 ARG A CA 1
ATOM 1419 C C . ARG A 1 183 ? -2.911 -14.772 6.338 1.00 86.50 183 ARG A C 1
ATOM 1421 O O . ARG A 1 183 ? -2.006 -15.119 5.586 1.00 86.50 183 ARG A O 1
ATOM 1428 N N . LYS A 1 184 ? -2.710 -14.567 7.644 1.00 79.44 184 LYS A N 1
ATOM 1429 C CA . LYS A 1 184 ? -1.411 -14.818 8.271 1.00 79.44 184 LYS A CA 1
ATOM 1430 C C . LYS A 1 184 ? -1.091 -16.316 8.195 1.00 79.44 184 LYS A C 1
ATOM 1432 O O . LYS A 1 184 ? -1.972 -17.114 8.516 1.00 79.44 184 LYS A O 1
ATOM 1437 N N . PRO A 1 185 ? 0.126 -16.701 7.774 1.00 75.00 185 PRO A N 1
ATOM 1438 C CA . PRO A 1 185 ? 0.543 -18.095 7.857 1.00 75.00 185 PRO A CA 1
ATOM 1439 C C . PRO A 1 185 ? 0.490 -18.554 9.322 1.00 75.00 185 PRO A C 1
ATOM 1441 O O . PRO A 1 185 ? 0.769 -17.757 10.223 1.00 75.00 185 PRO A O 1
ATOM 1444 N N . ALA A 1 186 ? 0.060 -19.802 9.528 1.00 57.03 186 ALA A N 1
ATOM 1445 C CA . ALA A 1 186 ? -0.048 -20.435 10.843 1.00 57.03 186 ALA A CA 1
ATOM 1446 C C . ALA A 1 186 ? 1.319 -20.630 11.511 1.00 57.03 186 ALA A C 1
ATOM 1448 O O . ALA A 1 186 ? 2.307 -20.855 10.773 1.00 57.03 186 ALA A O 1
#

Nearest PDB structures (foldseek):
  6vk3-assembly1_A  TM=6.330E-01  e=3.533E-01  Saccharomyces cerevisiae
  5m35-assembly1_A  TM=5.009E-01  e=7.204E-01  Homo sapiens
  8w15-assembly1_B  TM=5.032E-01  e=2.724E+00  Homo sapiens
  5c21-assembly1_B  TM=1.850E-01  e=7.042E+00  Escherichia coli

Radius of gyration: 21.91 Å; Cα contacts (8 Å, |Δi|>4): 197; chains: 1; bounding box: 56×77×42 Å

pLDDT: mean 87.15, std 19.22, range [26.95, 98.69]

Solvent-accessible surface area (backbone atoms only — not comparable to full-atom values): 10656 Å² total; per-residue (Å²): 137,85,87,84,83,89,87,81,88,88,84,87,88,82,90,83,84,88,76,87,71,76,78,69,75,76,76,79,82,49,74,68,57,53,53,49,52,52,50,40,51,66,31,45,72,65,70,62,72,71,63,80,74,50,53,72,68,56,28,53,55,40,29,75,72,64,35,46,60,30,15,45,51,44,19,48,42,23,57,75,54,36,50,94,28,84,85,39,92,86,49,59,91,90,60,61,32,65,60,55,18,45,51,31,21,53,52,15,32,43,74,54,24,36,40,32,32,37,55,46,13,51,53,28,48,77,68,72,35,47,54,62,14,49,10,29,27,51,44,8,40,76,60,68,32,50,72,63,32,60,54,50,66,70,34,69,65,53,63,69,52,50,71,70,50,53,52,51,14,51,56,48,20,54,55,49,53,56,55,43,60,72,62,34,82,130

Sequence (186 aa):
MTAAAPADGFSFAVGGNPAAQGQAAPPPETPAERQRKQQLRKLGYQIEARYYQMSLAQLRELAKQGNVQALTHLAERYLFQLDGHPGEPGYEAGFRYRDEAREALQQAYALGNMHAAAMISESYLLEKQPLEAAAWNQVARRSGDALSADWFLKTKDYQALTDQQKAGAAQRADQLMQSLARRKPA

Foldseek 3Di:
DDDDDDDDDDDDDDDDDDDCPDPPDPPPDDPVNVVVVVVCVQLPVDQDPVLVVDDLVVLVVVLVVLNLSSLQVNLCCLQPPAVVCCPGPPHDPPDPSLVSSLVSLLSSVLVRNLCSLLVNLVSCVVVLNNLLSLLSLVSSVVSVVVPSSVVSCPDPSNVPDDPVSNVSSVVSNVVSVVVSPVSRDD

Secondary structure (DSSP, 8-state):
----PPP----------------PPPPPPPHHHHHHHHHHHHHT-PPPHHHHTS-HHHHHHHHHTT-HHHHHHHHHIIIIIITT-TTSTT--TT--HHHHHHHHHHHHHHTT-TTHHHHHHHHHHHTT-HHHHHHHHHHHHHTT-HHHHHHHTTSHHHHT--HHHHHHHHHHHHHHHHHHHHHS--